Protein AF-A0A3L7T026-F1 (afdb_monomer_lite)

pLDDT: mean 86.62, std 12.52, range [36.41, 98.06]

Radius of gyration: 19.61 Å; chains: 1; bounding box: 42×52×41 Å

Foldseek 3Di:
DFAADDDDDADDNQLPLAAADPPDDDQKDWDWDDDPQKIWTKIWGRDDPPDHIDIWGQAIDGALPPWQQGDDTNNPPRKGKYFHPVFPFADDPVDRPRNVVTPTGIDIDDQCVNVVHDNQDWFKDKDKDFDADRNSWTAQRIVVHFDPPDGTQTTSHHCNVTPDHRIDIDTDDDQQVLVSPRFLDDVSVVLLVVCAFAFCVVVNDRSQVRVPPRGRYPVSVVRSVVRHD

Structure (mmCIF, N/CA/C/O backbone):
data_AF-A0A3L7T026-F1
#
_entry.id   AF-A0A3L7T026-F1
#
loop_
_atom_site.group_PDB
_atom_site.id
_atom_site.type_symbol
_atom_site.label_atom_id
_atom_site.label_alt_id
_atom_site.label_comp_id
_atom_site.label_asym_id
_atom_site.label_entity_id
_atom_site.label_seq_id
_atom_site.pdbx_PDB_ins_code
_atom_site.Cartn_x
_atom_site.Cartn_y
_atom_site.Cartn_z
_atom_site.occupancy
_atom_site.B_iso_or_equiv
_atom_site.auth_seq_id
_atom_site.auth_comp_id
_atom_site.auth_asym_id
_atom_site.auth_atom_id
_atom_site.pdbx_PDB_model_num
ATOM 1 N N . MET A 1 1 ? -18.503 6.759 -2.689 1.00 43.81 1 MET A N 1
ATOM 2 C CA . MET A 1 1 ? -18.440 8.189 -2.356 1.00 43.81 1 MET A CA 1
ATOM 3 C C . MET A 1 1 ? -17.821 8.305 -0.979 1.00 43.81 1 MET A C 1
ATOM 5 O O . MET A 1 1 ? -18.353 7.717 -0.042 1.00 43.81 1 MET A O 1
ATOM 9 N N . THR A 1 2 ? -16.663 8.945 -0.896 1.00 45.88 2 THR A N 1
ATOM 10 C CA . THR A 1 2 ? -15.989 9.296 0.363 1.00 45.88 2 THR A CA 1
ATOM 11 C C . THR A 1 2 ? -16.793 10.375 1.102 1.00 45.88 2 THR A C 1
ATOM 13 O O . THR A 1 2 ? -17.544 11.118 0.474 1.00 45.88 2 THR A O 1
ATOM 16 N N . ALA A 1 3 ? -16.710 10.416 2.435 1.00 44.56 3 ALA A N 1
ATOM 17 C CA . ALA A 1 3 ? -17.423 11.392 3.263 1.00 44.56 3 ALA A CA 1
ATOM 18 C C . ALA A 1 3 ? -16.517 12.581 3.643 1.00 44.56 3 ALA A C 1
ATOM 20 O O . ALA A 1 3 ? -15.334 12.397 3.925 1.00 44.56 3 ALA A O 1
ATOM 21 N N . HIS A 1 4 ? -17.095 13.785 3.703 1.00 45.75 4 HIS A N 1
ATOM 22 C CA . HIS A 1 4 ? -16.420 15.051 4.015 1.00 45.75 4 HIS A CA 1
ATOM 23 C C . HIS A 1 4 ? -15.743 15.067 5.405 1.00 45.75 4 HIS A C 1
ATOM 25 O O . HIS A 1 4 ? -16.365 14.730 6.416 1.00 45.75 4 HIS A O 1
ATOM 31 N N . LEU A 1 5 ? -14.498 15.556 5.476 1.00 48.50 5 LEU A N 1
ATOM 32 C CA . LEU A 1 5 ? -13.763 15.839 6.718 1.00 48.50 5 LEU A CA 1
ATOM 33 C C . LEU A 1 5 ? -13.614 17.353 6.949 1.00 48.50 5 LEU A C 1
ATOM 35 O O . LEU A 1 5 ? -13.260 18.073 6.015 1.00 48.50 5 LEU A O 1
ATOM 39 N N . PRO A 1 6 ? -13.775 17.863 8.186 1.00 40.94 6 PRO A N 1
ATOM 40 C CA . PRO A 1 6 ? -13.348 19.222 8.510 1.00 40.94 6 PRO A CA 1
ATOM 41 C C . PRO A 1 6 ? -11.824 19.355 8.340 1.00 40.94 6 PRO A C 1
ATOM 43 O O . PRO A 1 6 ? -11.069 18.512 8.822 1.00 40.94 6 PRO A O 1
ATOM 46 N N . SER A 1 7 ? -11.365 20.401 7.643 1.00 36.41 7 SER A N 1
ATOM 47 C CA . SER A 1 7 ? -9.962 20.562 7.225 1.00 36.41 7 SER A CA 1
ATOM 48 C C . SER A 1 7 ? -9.053 21.204 8.289 1.00 36.41 7 SER A C 1
ATOM 50 O O . SER A 1 7 ? -9.235 22.373 8.626 1.00 36.41 7 SER A O 1
ATOM 52 N N . PRO A 1 8 ? -7.982 20.518 8.720 1.00 38.66 8 PRO A N 1
ATOM 53 C CA . PRO A 1 8 ? -6.673 21.115 8.988 1.00 38.66 8 PRO A CA 1
ATOM 54 C C . PRO A 1 8 ? -5.699 20.749 7.839 1.00 38.66 8 PRO A C 1
ATOM 56 O O . PRO A 1 8 ? -6.018 19.862 7.047 1.00 38.66 8 PRO A O 1
ATOM 59 N N . PRO A 1 9 ? -4.563 21.450 7.663 1.00 42.53 9 PRO A N 1
ATOM 60 C CA . PRO A 1 9 ? -4.045 21.803 6.340 1.00 42.53 9 PRO A CA 1
ATOM 61 C C . PRO A 1 9 ? -3.766 20.617 5.402 1.00 42.53 9 PRO A C 1
ATOM 63 O O . PRO A 1 9 ? -3.045 19.693 5.764 1.00 42.53 9 PRO A O 1
ATOM 66 N N . GLY A 1 10 ? -4.296 20.762 4.176 1.00 48.31 10 GLY A N 1
ATOM 67 C CA . GLY A 1 10 ? -3.762 20.273 2.898 1.00 48.31 10 GLY A CA 1
ATOM 68 C C . GLY A 1 10 ? -3.837 18.773 2.626 1.00 48.31 10 GLY A C 1
ATOM 69 O O . GLY A 1 10 ? -2.840 18.085 2.819 1.00 48.31 10 GLY A O 1
ATOM 70 N N . GLY A 1 11 ? -4.975 18.296 2.108 1.00 46.59 11 GLY A N 1
ATOM 71 C CA . GLY A 1 11 ? -5.037 16.989 1.449 1.00 46.59 11 GLY A CA 1
ATOM 72 C C . GLY A 1 11 ? -6.426 16.376 1.363 1.00 46.59 11 GLY A C 1
ATOM 73 O O . GLY A 1 11 ? -7.085 16.427 0.342 1.00 46.59 11 GLY A O 1
ATOM 74 N N . ILE A 1 12 ? -6.937 15.842 2.469 1.00 55.34 12 ILE A N 1
ATOM 75 C CA . ILE A 1 12 ? -8.029 14.852 2.411 1.00 55.34 12 ILE A CA 1
ATOM 76 C C . ILE A 1 12 ? -9.390 15.409 1.938 1.00 55.34 12 ILE A C 1
ATOM 78 O O . ILE A 1 12 ? -10.199 14.658 1.398 1.00 55.34 12 ILE A O 1
ATOM 82 N N . ALA A 1 13 ? -9.647 16.717 2.071 1.00 55.84 13 ALA A N 1
ATOM 83 C CA . ALA A 1 13 ? -10.866 17.346 1.537 1.00 55.84 13 ALA A CA 1
ATOM 84 C C . ALA A 1 13 ? -10.988 17.228 0.004 1.00 55.84 13 ALA A C 1
ATOM 86 O O . ALA A 1 13 ? -12.070 17.393 -0.547 1.00 55.84 13 ALA A O 1
ATOM 87 N N . LEU A 1 14 ? -9.881 16.942 -0.678 1.00 58.47 14 LEU A N 1
ATOM 88 C CA . LEU A 1 14 ? -9.790 16.898 -2.131 1.00 58.47 14 LEU A CA 1
ATOM 89 C C . LEU A 1 14 ? -10.160 15.524 -2.721 1.00 58.47 14 LEU A C 1
ATOM 91 O O . LEU A 1 14 ? -10.443 15.427 -3.913 1.00 58.47 14 LEU A O 1
ATOM 95 N N . LEU A 1 15 ? -10.253 14.483 -1.883 1.00 64.06 15 LEU A N 1
ATOM 96 C CA . LEU 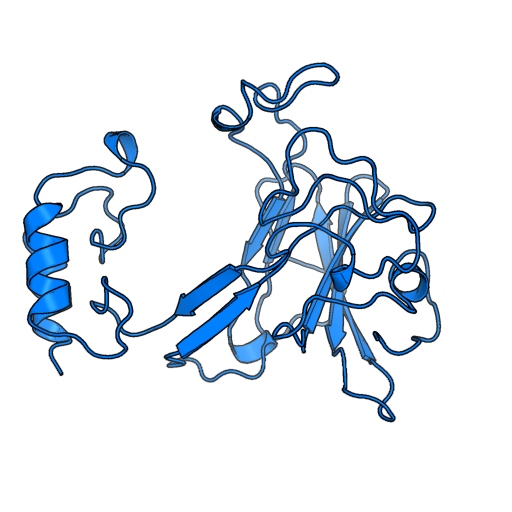A 1 15 ? -10.788 13.173 -2.270 1.00 64.06 15 LEU A CA 1
ATOM 97 C C . LEU A 1 15 ? -12.314 13.095 -2.159 1.00 64.06 15 LEU A C 1
ATOM 99 O O . LEU A 1 15 ? -12.885 12.063 -2.524 1.00 64.06 15 LEU A O 1
ATOM 103 N N . ASP A 1 16 ? -12.975 14.133 -1.642 1.00 71.44 16 ASP A N 1
ATOM 104 C CA . ASP A 1 16 ? -14.430 14.178 -1.494 1.00 71.44 16 ASP A CA 1
ATOM 105 C C . ASP A 1 16 ? -15.127 13.980 -2.850 1.00 71.44 16 ASP A C 1
ATOM 107 O O . ASP A 1 16 ? -14.672 14.455 -3.890 1.00 71.44 16 ASP A O 1
ATOM 111 N N . GLY A 1 17 ? -16.211 13.208 -2.861 1.00 75.50 17 GLY A N 1
ATOM 112 C CA . GLY A 1 17 ? -16.922 12.849 -4.091 1.00 75.50 17 GLY A CA 1
ATOM 113 C C . GLY A 1 17 ? -16.262 11.762 -4.952 1.00 75.50 17 GLY A C 1
ATOM 114 O O . GLY A 1 17 ? -16.920 11.252 -5.862 1.00 75.50 17 GLY A O 1
ATOM 115 N N . THR A 1 18 ? -15.034 11.323 -4.644 1.00 83.62 18 THR A N 1
ATOM 116 C CA . THR A 1 18 ? -14.400 10.207 -5.365 1.00 83.62 18 THR A CA 1
ATOM 117 C C . THR A 1 18 ? -15.243 8.939 -5.227 1.00 83.62 18 THR A C 1
ATOM 119 O O . THR A 1 18 ? -15.710 8.557 -4.142 1.00 83.62 18 THR A O 1
ATOM 122 N N . THR A 1 19 ? -15.469 8.278 -6.358 1.00 87.56 19 THR A N 1
ATOM 123 C CA . THR A 1 19 ? -16.197 7.014 -6.433 1.00 87.56 19 THR A CA 1
ATOM 124 C C . THR A 1 19 ? -15.237 5.924 -6.872 1.00 87.56 19 THR A C 1
ATOM 126 O O . THR A 1 19 ? -14.800 5.916 -8.015 1.00 87.56 19 THR A O 1
ATOM 129 N N . PHE A 1 20 ? -14.917 5.019 -5.950 1.00 88.50 20 PHE A N 1
ATOM 130 C CA . PHE A 1 20 ? -14.113 3.835 -6.228 1.00 88.50 20 PHE A CA 1
ATOM 131 C C . PHE A 1 20 ? -14.890 2.786 -7.031 1.00 88.50 20 PHE A C 1
ATOM 133 O O . PHE A 1 20 ? -16.124 2.843 -7.117 1.00 88.50 20 PHE A O 1
ATOM 140 N N . ASP A 1 21 ? -14.151 1.832 -7.593 1.00 89.31 21 ASP A N 1
ATOM 141 C CA . ASP A 1 21 ? -14.708 0.695 -8.320 1.00 89.31 21 ASP A CA 1
ATOM 142 C C . ASP A 1 21 ? -15.724 -0.084 -7.492 1.00 89.31 21 ASP A C 1
ATOM 144 O O . ASP A 1 21 ? -15.615 -0.225 -6.267 1.00 89.31 21 ASP A O 1
ATOM 148 N N . ALA A 1 22 ? -16.697 -0.672 -8.186 1.00 84.88 22 ALA A N 1
ATOM 149 C CA . ALA A 1 22 ? -17.557 -1.679 -7.592 1.00 84.88 22 ALA A CA 1
ATOM 150 C C . ALA A 1 22 ? -16.716 -2.801 -6.950 1.00 84.88 22 ALA A C 1
ATOM 152 O O . ALA A 1 22 ? -15.817 -3.364 -7.569 1.00 84.88 22 ALA A O 1
ATOM 153 N N . GLY A 1 23 ? -17.026 -3.131 -5.694 1.00 83.00 23 GLY A N 1
ATOM 154 C CA . GLY A 1 23 ? -16.287 -4.132 -4.917 1.00 83.00 23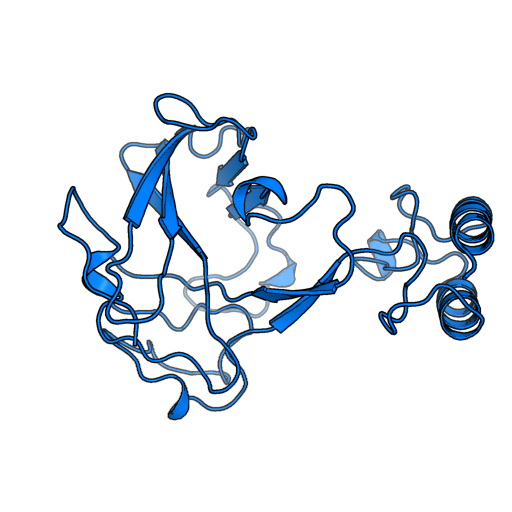 GLY A CA 1
ATOM 155 C C . GLY A 1 23 ? -15.162 -3.562 -4.050 1.00 83.00 23 GLY A C 1
ATOM 156 O O . GLY A 1 23 ? -14.764 -4.236 -3.107 1.00 83.00 23 GLY A O 1
ATOM 157 N N . PHE A 1 24 ? -14.728 -2.314 -4.268 1.00 88.69 24 PHE A N 1
ATOM 158 C CA . PHE A 1 24 ? -13.771 -1.647 -3.384 1.00 88.69 24 PHE A CA 1
ATOM 159 C C . PHE A 1 24 ? -14.460 -0.647 -2.460 1.00 88.69 24 PHE A C 1
ATOM 161 O O . PHE A 1 24 ? -15.022 0.366 -2.881 1.00 88.69 24 PHE A O 1
ATOM 168 N N . ARG A 1 25 ? -14.424 -0.952 -1.164 1.00 83.81 25 ARG A N 1
ATOM 169 C CA . ARG A 1 25 ? -14.970 -0.116 -0.093 1.00 83.81 25 ARG A CA 1
ATOM 170 C C . ARG A 1 25 ? -13.856 0.116 0.923 1.00 83.81 25 ARG A C 1
ATOM 172 O O . ARG A 1 25 ? -13.739 -0.678 1.846 1.00 83.81 25 ARG A O 1
ATOM 179 N N . PRO A 1 26 ? -12.990 1.121 0.717 1.00 86.31 26 PRO A N 1
ATOM 180 C CA . PRO A 1 26 ? -11.878 1.343 1.628 1.00 86.31 26 PRO A CA 1
ATOM 181 C C . PRO A 1 26 ? -12.395 1.796 2.995 1.00 86.31 26 PRO A C 1
ATOM 183 O O . PRO A 1 26 ? -13.143 2.769 3.074 1.00 86.31 26 PRO A O 1
ATOM 186 N N . ASP A 1 27 ? -11.956 1.116 4.053 1.00 85.88 27 ASP A N 1
ATOM 187 C CA . ASP A 1 27 ? -12.253 1.473 5.448 1.00 85.88 27 ASP A CA 1
ATOM 188 C C . ASP A 1 27 ? -11.214 2.440 6.037 1.00 85.88 27 ASP A C 1
ATOM 190 O O . ASP A 1 27 ? -11.491 3.191 6.977 1.00 85.88 27 ASP A O 1
ATOM 194 N N . ALA A 1 28 ? -10.007 2.446 5.467 1.00 88.94 28 ALA A N 1
ATOM 195 C CA . ALA A 1 28 ? -8.884 3.259 5.909 1.00 88.94 28 ALA A CA 1
ATOM 196 C C . ALA A 1 28 ? -8.165 3.919 4.725 1.00 88.94 28 ALA A C 1
ATOM 198 O O . ALA A 1 28 ? -8.035 3.337 3.648 1.00 88.94 28 ALA A O 1
ATOM 199 N N . LEU A 1 29 ? -7.660 5.130 4.950 1.00 90.56 29 LEU A N 1
ATOM 200 C CA . LEU A 1 29 ? -6.754 5.845 4.055 1.00 90.56 29 LEU A CA 1
ATOM 201 C C . LEU A 1 29 ? -5.542 6.328 4.853 1.00 90.56 29 LEU A C 1
ATOM 203 O O . LEU A 1 29 ? -5.683 7.039 5.846 1.00 90.56 29 LEU A O 1
ATOM 207 N N . TYR A 1 30 ? -4.349 5.996 4.371 1.00 92.88 30 TYR A N 1
ATOM 208 C CA . TYR A 1 30 ? -3.098 6.565 4.861 1.00 92.88 30 TYR A CA 1
ATOM 209 C C . TYR A 1 30 ? -2.697 7.708 3.935 1.00 92.88 30 TYR A C 1
ATOM 211 O O . TYR A 1 30 ? -2.257 7.485 2.809 1.00 92.88 30 TYR A O 1
ATOM 219 N N . TYR A 1 31 ? -2.898 8.939 4.399 1.00 91.56 31 TYR A N 1
ATOM 220 C CA . TYR A 1 31 ? -2.554 10.139 3.654 1.00 91.56 31 TYR A CA 1
ATOM 221 C C . TYR A 1 31 ? -1.128 10.564 3.992 1.00 91.56 31 TYR A C 1
ATOM 223 O O . TYR A 1 31 ? -0.819 10.869 5.147 1.00 91.56 31 TYR A O 1
ATOM 231 N N . ILE A 1 32 ? -0.263 10.558 2.980 1.00 93.19 32 ILE A N 1
ATOM 232 C CA . ILE A 1 32 ? 1.169 10.809 3.126 1.00 93.19 32 ILE A CA 1
ATOM 233 C C . ILE A 1 32 ? 1.542 12.001 2.258 1.00 93.19 32 ILE A C 1
ATOM 235 O O . ILE A 1 32 ? 1.301 11.994 1.053 1.00 93.19 32 ILE A O 1
ATOM 239 N N . ASN A 1 33 ? 2.158 13.016 2.857 1.00 91.06 33 ASN A N 1
ATOM 240 C CA . ASN A 1 33 ? 2.671 14.163 2.118 1.00 91.06 33 ASN A CA 1
ATOM 241 C C . ASN A 1 33 ? 4.074 14.557 2.588 1.00 91.06 33 ASN A C 1
ATOM 243 O O . ASN A 1 33 ? 4.552 14.136 3.644 1.00 91.06 33 ASN A O 1
ATOM 247 N N . THR A 1 34 ? 4.750 15.370 1.778 1.00 90.56 34 THR A N 1
ATOM 248 C CA . THR A 1 34 ? 6.085 15.877 2.096 1.00 90.56 34 THR A CA 1
ATOM 249 C C . THR A 1 34 ? 6.103 17.389 2.163 1.00 90.56 34 THR A C 1
ATOM 251 O O . THR A 1 34 ? 5.755 18.056 1.189 1.00 90.56 34 THR A O 1
ATOM 254 N N . VAL A 1 35 ? 6.574 17.938 3.279 1.00 87.56 35 VAL A N 1
ATOM 255 C CA . VAL A 1 35 ? 6.749 19.385 3.465 1.00 87.56 35 VAL A CA 1
ATOM 256 C C . VAL A 1 35 ? 8.018 19.623 4.277 1.00 87.56 35 VAL A C 1
ATOM 258 O O . VAL A 1 35 ? 8.277 18.910 5.243 1.00 87.56 35 VAL A O 1
ATOM 261 N N . ASN A 1 36 ? 8.824 20.622 3.903 1.00 89.81 36 ASN A N 1
ATOM 262 C CA . ASN A 1 36 ? 10.027 21.028 4.649 1.00 89.81 36 ASN A CA 1
ATOM 263 C C . ASN A 1 36 ? 10.954 19.850 5.027 1.00 89.81 36 ASN A C 1
ATOM 265 O O . ASN A 1 36 ? 11.376 19.725 6.176 1.00 89.81 36 ASN A O 1
ATOM 269 N N . SER A 1 37 ? 11.242 18.967 4.062 1.00 92.38 37 SER A N 1
ATOM 270 C CA . SER A 1 37 ? 12.097 17.775 4.234 1.00 92.38 37 SER A CA 1
ATOM 271 C C . SER A 1 37 ? 11.601 16.756 5.269 1.00 92.38 37 SER A C 1
ATOM 273 O O . SER A 1 37 ? 12.385 15.983 5.823 1.00 92.38 37 SER A O 1
ATOM 275 N N . ARG A 1 38 ? 10.294 16.726 5.530 1.00 93.00 38 ARG A N 1
ATOM 276 C CA . ARG A 1 38 ? 9.640 15.709 6.356 1.00 93.00 38 ARG A CA 1
ATOM 277 C C . ARG A 1 38 ? 8.548 15.007 5.573 1.00 93.00 38 ARG A C 1
ATOM 279 O O . ARG A 1 38 ? 7.947 15.608 4.687 1.00 93.00 38 ARG A O 1
ATOM 286 N N . VAL A 1 39 ? 8.292 13.765 5.953 1.00 95.94 39 VAL A N 1
ATOM 287 C CA . VAL A 1 39 ? 7.145 12.967 5.522 1.00 95.94 39 VAL A CA 1
ATOM 288 C C . VAL A 1 39 ? 6.127 13.017 6.653 1.00 95.94 39 VAL A C 1
ATOM 290 O O . VAL A 1 39 ? 6.470 12.661 7.780 1.00 95.94 39 VAL A O 1
ATOM 293 N N . PHE A 1 40 ? 4.910 13.483 6.395 1.00 94.50 40 PHE A N 1
ATOM 294 C CA . PHE A 1 40 ? 3.825 13.489 7.378 1.00 94.50 40 PHE A CA 1
ATOM 295 C C . PHE A 1 40 ? 2.796 12.433 7.018 1.00 94.50 40 PHE A C 1
ATOM 297 O O . PHE A 1 40 ? 2.536 12.188 5.842 1.00 94.50 40 PHE A O 1
ATOM 304 N N . VAL A 1 41 ? 2.216 11.830 8.052 1.00 95.56 41 VAL A N 1
ATOM 305 C CA . VAL A 1 41 ? 1.277 10.725 7.915 1.00 95.56 41 VAL A CA 1
ATOM 306 C C . VAL A 1 41 ? 0.030 11.015 8.729 1.00 95.56 41 VAL A C 1
ATOM 308 O O . VAL A 1 41 ? 0.075 11.140 9.956 1.00 95.56 41 VAL A O 1
ATOM 311 N N . ASP A 1 42 ? -1.096 11.063 8.037 1.00 92.56 42 ASP A N 1
ATOM 312 C CA . ASP A 1 42 ? -2.426 11.022 8.621 1.00 92.56 42 ASP A CA 1
ATOM 313 C C . ASP A 1 42 ? -3.063 9.659 8.318 1.00 92.56 42 ASP A C 1
ATOM 315 O O . ASP A 1 42 ? -2.967 9.149 7.205 1.00 92.56 42 ASP A O 1
ATOM 319 N N . CYS A 1 43 ? -3.739 9.073 9.302 1.00 91.38 43 CYS A N 1
ATOM 320 C CA . CYS A 1 43 ? -4.639 7.944 9.087 1.00 91.38 43 CYS A CA 1
ATOM 321 C C . CYS A 1 43 ? -6.075 8.458 9.124 1.00 91.38 43 CYS A C 1
ATOM 323 O O . CYS A 1 43 ? -6.447 9.214 10.026 1.00 91.38 43 CYS A O 1
ATOM 325 N N . VAL A 1 44 ? -6.870 8.058 8.143 1.00 86.75 44 VAL A N 1
ATOM 326 C CA . VAL A 1 44 ? -8.267 8.437 7.999 1.00 86.75 44 VAL A CA 1
ATOM 327 C C . VAL A 1 44 ? -9.118 7.184 8.042 1.00 86.75 44 VAL A C 1
ATOM 329 O O . VAL A 1 44 ? -8.952 6.300 7.208 1.00 86.75 44 VAL A O 1
ATOM 332 N N . THR A 1 45 ? -10.067 7.130 8.969 1.00 85.81 45 THR A N 1
ATOM 333 C CA . THR A 1 45 ? -11.129 6.126 8.938 1.00 85.81 45 THR A CA 1
ATOM 334 C C . THR A 1 45 ? -12.213 6.609 7.984 1.00 85.81 45 THR A C 1
ATOM 336 O O . THR A 1 45 ? -12.854 7.635 8.230 1.00 85.81 45 THR A O 1
ATOM 339 N N . LEU A 1 46 ? -12.410 5.882 6.889 1.00 79.31 46 LEU A N 1
ATOM 340 C CA . LEU A 1 46 ? -13.404 6.164 5.861 1.00 79.31 46 LEU A CA 1
ATOM 341 C C . LEU A 1 46 ? -14.699 5.430 6.211 1.00 79.31 46 LEU A C 1
ATOM 343 O O . LEU A 1 46 ? -14.983 4.338 5.732 1.00 79.31 46 LEU A O 1
ATOM 347 N N . ALA A 1 47 ? -15.488 6.027 7.100 1.00 68.12 47 ALA A N 1
ATOM 348 C CA . ALA A 1 47 ? -16.758 5.438 7.494 1.00 68.12 47 ALA A CA 1
ATOM 349 C C . ALA A 1 47 ? -17.769 5.442 6.332 1.00 68.12 47 ALA A C 1
ATOM 351 O O . ALA A 1 47 ? -17.778 6.335 5.480 1.00 68.12 47 ALA A O 1
ATOM 352 N N . THR A 1 48 ? -18.669 4.455 6.317 1.00 63.59 48 THR A N 1
ATOM 353 C CA . THR A 1 48 ? -19.805 4.471 5.389 1.00 63.59 48 THR A CA 1
ATOM 354 C C . THR A 1 48 ? -20.779 5.578 5.801 1.00 63.59 48 THR A C 1
ATOM 356 O O . THR A 1 48 ? -21.147 5.688 6.974 1.00 63.59 48 THR A O 1
ATOM 359 N N . ALA A 1 49 ? -21.223 6.386 4.834 1.00 55.34 49 ALA A N 1
ATOM 360 C CA . ALA A 1 49 ? -22.244 7.407 5.060 1.00 55.34 49 ALA A CA 1
ATOM 361 C C . ALA A 1 49 ? -23.489 6.800 5.754 1.00 55.34 49 ALA A C 1
ATOM 363 O O . ALA A 1 49 ? -23.903 5.695 5.396 1.00 55.34 49 ALA A O 1
ATOM 364 N N . PRO A 1 50 ? -24.109 7.493 6.729 1.00 63.09 50 PRO A N 1
ATOM 365 C CA . PRO A 1 50 ? -23.961 8.918 7.047 1.00 63.09 50 PRO A CA 1
ATOM 366 C C . PRO A 1 50 ? -22.848 9.250 8.054 1.00 63.09 50 PRO A C 1
ATOM 368 O O . PRO A 1 50 ? -22.689 10.418 8.408 1.00 63.09 50 PRO A O 1
ATOM 371 N N . THR A 1 51 ? -22.098 8.260 8.541 1.00 70.25 51 THR A N 1
ATOM 372 C CA . THR A 1 51 ? -21.002 8.500 9.484 1.00 70.25 51 THR A CA 1
ATOM 373 C C . THR A 1 51 ? -19.900 9.291 8.787 1.00 70.25 51 THR A C 1
ATOM 375 O O . THR A 1 51 ? -19.439 8.912 7.712 1.00 70.25 51 THR A O 1
ATOM 378 N N . LEU A 1 52 ? -19.492 10.410 9.388 1.00 71.69 52 LEU A N 1
ATOM 379 C CA . LEU A 1 52 ? -18.381 11.201 8.869 1.00 71.69 52 LEU A CA 1
ATOM 380 C C . LEU A 1 52 ? -17.074 10.438 9.065 1.00 71.69 52 LEU A C 1
ATOM 382 O O . LEU A 1 52 ? -16.892 9.744 10.068 1.00 71.69 52 LEU A O 1
ATOM 386 N N . ALA A 1 53 ? -16.155 10.602 8.118 1.00 77.94 53 ALA A N 1
ATOM 387 C CA . ALA A 1 53 ? -14.801 10.114 8.291 1.00 77.94 53 ALA A CA 1
ATOM 388 C C . ALA A 1 53 ? -14.150 10.763 9.534 1.00 77.94 53 ALA A C 1
ATOM 390 O O . ALA A 1 53 ? -14.575 11.820 10.014 1.00 77.94 53 ALA A O 1
ATOM 391 N N . SER A 1 54 ? -13.091 10.149 10.052 1.00 81.75 54 SER A N 1
ATOM 392 C CA . SER A 1 54 ? -12.282 10.717 11.136 1.00 81.75 54 SER A CA 1
ATOM 393 C C . SER A 1 54 ? -10.801 10.648 10.782 1.00 81.75 54 SER A C 1
ATOM 395 O O . SER A 1 54 ? -10.386 9.771 10.031 1.00 81.75 54 SER A O 1
ATOM 397 N N . LYS A 1 55 ? -10.001 11.594 11.286 1.00 86.25 55 LYS A N 1
ATOM 398 C CA . LYS A 1 55 ? -8.561 11.683 11.009 1.00 86.25 55 LYS A CA 1
ATOM 399 C C . LYS A 1 55 ? -7.752 11.635 12.296 1.00 86.25 55 LYS A C 1
ATOM 401 O O . LYS A 1 55 ? -8.068 12.344 13.251 1.00 86.25 55 LYS A O 1
ATOM 406 N N . VAL A 1 56 ? -6.659 10.881 12.275 1.00 90.94 56 VAL A N 1
ATOM 407 C CA . VAL A 1 56 ? -5.634 10.853 13.319 1.00 90.94 56 VAL A CA 1
ATOM 408 C C . VAL A 1 56 ? -4.279 11.150 12.690 1.00 90.94 56 VAL A C 1
ATOM 410 O O . VAL A 1 56 ? -3.814 10.407 11.827 1.00 90.94 56 VAL A O 1
ATOM 413 N N . TYR A 1 57 ? -3.614 12.205 13.159 1.00 93.44 57 TYR A N 1
ATOM 414 C CA . TYR A 1 57 ? -2.226 12.464 12.791 1.00 93.44 57 TYR A CA 1
ATOM 415 C C . TYR A 1 57 ? -1.321 11.422 13.451 1.00 93.44 57 TYR A C 1
ATOM 417 O O . TYR A 1 57 ? -1.186 11.387 14.678 1.00 93.44 57 TYR A O 1
ATOM 425 N N . ARG A 1 58 ? -0.715 10.554 12.635 1.00 96.44 58 ARG A N 1
ATOM 426 C CA . ARG A 1 58 ? 0.138 9.452 13.103 1.00 96.44 58 ARG A CA 1
ATOM 427 C C . ARG A 1 58 ? 1.545 9.936 13.422 1.00 96.44 58 ARG A C 1
ATOM 429 O O . ARG A 1 58 ? 2.184 9.407 14.324 1.00 96.44 58 ARG A O 1
ATOM 436 N N . GLY A 1 59 ? 2.006 10.985 12.753 1.00 96.62 59 GLY A N 1
ATOM 437 C CA . GLY A 1 59 ? 3.293 11.610 13.027 1.00 96.62 59 GLY A CA 1
ATOM 438 C C . GLY A 1 59 ? 4.051 11.939 11.753 1.00 96.62 59 GLY A C 1
ATOM 439 O O . GLY A 1 59 ? 3.492 11.974 10.658 1.00 96.62 59 GLY A O 1
ATOM 440 N N . SER A 1 60 ? 5.347 12.184 11.912 1.00 96.50 60 SER A N 1
ATOM 441 C CA . SER A 1 60 ? 6.248 12.447 10.794 1.00 96.50 60 SER A CA 1
ATOM 442 C C . SER A 1 60 ? 7.626 11.827 10.982 1.00 96.50 60 SER A C 1
ATOM 444 O O . SER A 1 60 ? 8.112 11.698 12.111 1.00 96.50 60 SER A O 1
ATOM 446 N N . SER A 1 61 ? 8.263 11.517 9.859 1.00 96.50 61 SER A N 1
ATOM 447 C CA . SER A 1 61 ? 9.651 11.069 9.739 1.00 96.50 61 SER A CA 1
ATOM 448 C C . SER A 1 61 ? 10.453 12.059 8.882 1.00 96.50 61 SER A C 1
ATOM 450 O O . SER A 1 61 ? 9.904 12.972 8.253 1.00 96.50 61 SER A O 1
ATOM 452 N N . ALA A 1 62 ? 11.780 11.944 8.907 1.00 96.50 62 ALA A N 1
ATOM 453 C CA . ALA A 1 62 ? 12.648 12.751 8.055 1.00 96.50 62 ALA A CA 1
ATOM 454 C C . ALA A 1 62 ? 12.715 12.151 6.640 1.00 96.50 62 ALA A C 1
ATOM 456 O O . ALA A 1 62 ? 12.898 10.942 6.484 1.00 96.50 62 ALA A O 1
ATOM 457 N N . LEU A 1 63 ? 12.602 13.002 5.617 1.00 96.12 63 LEU A N 1
ATOM 458 C CA . LEU A 1 63 ? 12.734 12.603 4.214 1.00 96.12 63 LEU A CA 1
ATOM 459 C C . LEU A 1 63 ? 14.159 12.091 3.936 1.00 96.12 63 LEU A C 1
ATOM 461 O O . LEU A 1 63 ? 15.123 12.684 4.420 1.00 96.12 63 LEU A O 1
ATOM 465 N N . ASN A 1 64 ? 14.295 11.025 3.141 1.00 96.31 64 ASN A N 1
ATOM 466 C CA . ASN A 1 64 ? 15.577 10.411 2.755 1.00 96.31 64 ASN A CA 1
ATOM 467 C C . ASN A 1 64 ? 16.436 9.935 3.942 1.00 96.31 64 ASN A C 1
ATOM 469 O O . ASN A 1 64 ? 17.662 9.907 3.854 1.00 96.31 64 ASN A O 1
ATOM 473 N N . SER A 1 65 ? 15.816 9.601 5.076 1.00 94.81 65 SER A N 1
ATOM 474 C CA . SER A 1 65 ? 16.550 9.240 6.297 1.00 94.81 65 SER A CA 1
ATOM 475 C C . SER A 1 65 ? 16.886 7.754 6.420 1.00 94.81 65 SER A C 1
ATOM 477 O O . SER A 1 65 ? 17.680 7.388 7.283 1.00 94.81 65 SER A O 1
ATOM 479 N N . GLY A 1 66 ? 16.269 6.898 5.599 1.00 92.31 66 GLY A N 1
ATOM 480 C CA . GLY A 1 66 ? 16.332 5.443 5.765 1.00 92.31 66 GLY A CA 1
ATOM 481 C C . GLY A 1 66 ? 15.560 4.925 6.986 1.00 92.31 66 GLY A C 1
ATOM 482 O O . GLY A 1 66 ? 15.760 3.784 7.385 1.00 92.31 66 GLY A O 1
ATOM 483 N N . SER A 1 67 ? 14.702 5.747 7.604 1.00 93.50 67 SER A N 1
ATOM 484 C CA . SER A 1 67 ? 13.865 5.350 8.739 1.00 93.50 67 SER A CA 1
ATOM 485 C C . SER A 1 67 ? 12.403 5.723 8.512 1.00 93.50 67 SER A C 1
ATOM 487 O O . SER A 1 67 ? 12.094 6.853 8.128 1.00 93.50 67 SER A O 1
ATOM 489 N N . GLY A 1 68 ? 11.502 4.782 8.803 1.00 95.88 68 GLY A N 1
ATOM 490 C CA . GLY A 1 68 ? 10.058 5.003 8.782 1.00 95.88 68 GLY A CA 1
ATOM 491 C C . GLY A 1 68 ? 9.460 5.411 10.131 1.00 95.88 68 GLY A C 1
ATOM 492 O O . GLY A 1 68 ? 8.251 5.629 10.219 1.00 95.88 68 GLY A O 1
ATOM 493 N N . VAL A 1 69 ? 10.274 5.531 11.186 1.00 97.19 69 VAL A N 1
ATOM 494 C CA . VAL A 1 69 ? 9.792 5.779 12.552 1.00 97.19 69 VAL A CA 1
ATOM 495 C C . VAL A 1 69 ? 9.146 7.160 12.659 1.00 97.19 69 VAL A C 1
ATOM 497 O O . VAL A 1 69 ? 9.788 8.198 12.473 1.00 97.19 69 VAL A O 1
ATOM 500 N N . LEU A 1 70 ? 7.855 7.172 12.996 1.00 97.12 70 LEU A N 1
ATOM 501 C CA . LEU A 1 70 ? 7.063 8.393 13.109 1.00 97.12 70 LEU A CA 1
ATOM 502 C C . LEU A 1 70 ? 7.167 9.021 14.502 1.00 97.12 70 LEU A C 1
ATOM 504 O O . LEU A 1 70 ? 7.125 8.341 15.525 1.00 97.12 70 LEU A O 1
ATOM 508 N N . THR A 1 71 ? 7.226 10.353 14.534 1.00 96.62 71 THR A N 1
ATOM 509 C CA . THR A 1 71 ? 7.279 11.161 15.763 1.00 96.62 71 THR A CA 1
ATOM 510 C C . THR A 1 71 ? 6.268 12.309 15.736 1.00 96.62 71 THR A C 1
ATOM 512 O O . THR A 1 71 ? 5.849 12.767 14.671 1.00 96.62 71 THR A O 1
ATOM 515 N N . GLY A 1 72 ? 5.872 12.797 16.916 1.00 94.56 72 GLY A N 1
ATOM 516 C CA . GLY A 1 72 ? 5.036 13.997 17.060 1.00 94.56 72 GLY A CA 1
ATOM 517 C C . GLY A 1 72 ? 3.531 13.806 16.827 1.00 94.56 72 GLY A C 1
ATOM 518 O O . GLY A 1 72 ? 2.805 14.794 16.866 1.00 94.56 72 GLY A O 1
ATOM 519 N N . GLY A 1 73 ? 3.062 12.576 16.597 1.00 95.00 73 GLY A N 1
ATOM 520 C CA . GLY A 1 73 ? 1.642 12.231 16.458 1.00 95.00 73 GLY A CA 1
ATOM 521 C C . GLY A 1 73 ? 1.220 11.077 17.373 1.00 95.00 73 GLY A C 1
ATOM 522 O O . GLY A 1 73 ? 1.979 10.646 18.244 1.00 95.00 73 GLY A O 1
ATOM 523 N N . THR A 1 74 ? 0.003 10.570 17.178 1.00 96.94 74 THR A N 1
ATOM 524 C CA . THR A 1 74 ? -0.534 9.410 17.904 1.00 96.94 74 THR A CA 1
ATOM 525 C C . THR A 1 74 ? -0.266 8.137 17.107 1.00 96.94 74 THR A C 1
ATOM 527 O O . THR A 1 74 ? -0.939 7.870 16.114 1.00 96.94 74 THR A O 1
ATOM 530 N N . ASN A 1 75 ? 0.711 7.338 17.547 1.00 96.75 75 ASN A N 1
ATOM 531 C CA . ASN A 1 75 ? 1.137 6.124 16.844 1.00 96.75 75 ASN A CA 1
ATOM 532 C C . ASN A 1 75 ? 1.291 4.902 17.773 1.00 96.75 75 ASN A C 1
ATOM 534 O O . ASN A 1 75 ? 2.408 4.427 17.983 1.00 96.75 75 ASN A O 1
ATOM 538 N N . PRO A 1 76 ? 0.195 4.393 18.362 1.00 96.44 76 PRO A N 1
ATOM 539 C CA . PRO A 1 76 ? 0.259 3.360 19.402 1.00 96.44 76 PRO A CA 1
ATOM 540 C C . PRO A 1 76 ? 0.806 2.020 18.899 1.00 96.44 76 PRO A C 1
ATOM 542 O O . PRO A 1 76 ? 1.453 1.302 19.654 1.00 96.44 76 PRO A O 1
ATOM 545 N N . ASN A 1 77 ? 0.585 1.707 17.621 1.00 95.50 77 ASN A N 1
ATOM 546 C CA . ASN A 1 77 ? 0.943 0.418 17.030 1.00 95.50 77 ASN A CA 1
ATOM 547 C C . ASN A 1 77 ? 2.267 0.461 16.254 1.00 95.50 77 ASN A C 1
ATOM 549 O O . ASN A 1 77 ? 2.617 -0.503 15.579 1.00 95.50 77 ASN A O 1
ATOM 553 N N . GLN A 1 78 ? 3.013 1.567 16.358 1.00 95.00 78 GLN A N 1
ATOM 554 C CA . GLN A 1 78 ? 4.281 1.761 15.655 1.00 95.00 78 GLN A CA 1
ATOM 555 C C . GLN A 1 78 ? 4.121 1.635 14.128 1.00 95.00 78 GLN A C 1
ATOM 557 O O . GLN A 1 78 ? 4.905 0.946 13.494 1.00 95.00 78 GLN A O 1
ATOM 562 N N . LEU A 1 79 ? 3.117 2.278 13.521 1.00 97.06 79 LEU A N 1
ATOM 563 C CA . LEU A 1 79 ? 3.076 2.483 12.064 1.00 97.06 79 LEU A CA 1
ATOM 564 C C . LEU A 1 79 ? 4.388 3.125 11.608 1.00 97.06 79 LEU A C 1
ATOM 566 O O . LEU A 1 79 ? 4.838 4.091 12.232 1.00 97.06 79 LEU A O 1
ATOM 570 N N . GLU A 1 80 ? 4.958 2.635 10.513 1.00 97.88 80 GLU A N 1
ATOM 571 C CA . GLU A 1 80 ? 6.142 3.239 9.906 1.00 97.88 80 GLU A CA 1
ATOM 572 C C . GLU A 1 80 ? 5.859 3.667 8.472 1.00 97.88 80 GLU A C 1
ATOM 574 O O . GLU A 1 80 ? 5.208 2.943 7.718 1.00 97.88 80 GLU A O 1
ATOM 579 N N . VAL A 1 81 ? 6.357 4.849 8.109 1.00 97.62 81 VAL A N 1
ATOM 580 C CA . VAL A 1 81 ? 6.325 5.363 6.739 1.00 97.62 81 VAL A CA 1
ATOM 581 C C . VAL A 1 81 ? 7.645 6.058 6.441 1.00 97.62 81 VAL A C 1
ATOM 583 O O . VAL A 1 81 ? 8.014 7.037 7.102 1.00 97.62 81 VAL A O 1
ATOM 586 N N . ALA A 1 82 ? 8.338 5.558 5.425 1.00 96.25 82 ALA A N 1
ATOM 587 C CA . ALA A 1 82 ? 9.566 6.129 4.904 1.00 96.25 82 ALA A CA 1
ATOM 588 C C . ALA A 1 82 ? 9.358 6.596 3.462 1.00 96.25 82 ALA A C 1
ATOM 590 O O . ALA A 1 82 ? 8.581 6.023 2.698 1.00 96.25 82 ALA A O 1
ATOM 591 N N . LEU A 1 83 ? 10.082 7.647 3.090 1.00 96.31 83 LEU A N 1
ATOM 592 C CA . LEU A 1 83 ? 10.240 8.039 1.698 1.00 96.31 83 LEU A CA 1
ATOM 593 C C . LEU A 1 83 ? 11.701 8.371 1.447 1.00 96.31 83 LEU A C 1
ATOM 595 O O . LEU A 1 83 ? 12.253 9.292 2.058 1.00 96.31 83 LEU A O 1
ATOM 599 N N . ASP A 1 84 ? 12.298 7.630 0.522 1.00 95.12 84 ASP A N 1
ATOM 600 C CA . ASP A 1 84 ? 13.570 7.967 -0.091 1.00 95.12 84 ASP A CA 1
ATOM 601 C C . ASP A 1 84 ? 13.337 8.463 -1.524 1.00 95.12 84 ASP A C 1
ATOM 603 O O . ASP A 1 84 ? 13.166 7.702 -2.474 1.00 95.12 84 ASP A O 1
ATOM 607 N N . ASN A 1 85 ? 13.338 9.783 -1.668 1.00 91.94 85 ASN A N 1
ATOM 608 C CA . ASN A 1 85 ? 13.188 10.499 -2.926 1.00 91.94 85 ASN A CA 1
ATOM 609 C C . ASN A 1 85 ? 14.537 10.737 -3.639 1.00 91.94 85 ASN A C 1
ATOM 611 O O . ASN A 1 85 ? 14.646 11.635 -4.471 1.00 91.94 85 ASN A O 1
ATOM 615 N N . SER A 1 86 ? 15.590 9.984 -3.297 1.00 92.62 86 SER A N 1
ATOM 616 C CA . SER A 1 86 ? 16.898 10.040 -3.973 1.00 92.62 86 SER A CA 1
ATOM 617 C C . SER A 1 86 ? 17.052 9.016 -5.105 1.00 92.62 86 SER A C 1
ATOM 619 O O . SER A 1 86 ? 18.162 8.786 -5.588 1.00 92.62 86 SER A O 1
ATOM 621 N N . ASN A 1 87 ? 15.952 8.398 -5.547 1.00 89.19 87 ASN A N 1
ATOM 622 C CA . ASN A 1 87 ? 15.966 7.459 -6.663 1.00 89.19 87 ASN A CA 1
ATOM 623 C C . ASN A 1 87 ? 16.455 8.146 -7.955 1.00 89.19 87 ASN A C 1
ATOM 625 O O . ASN A 1 87 ? 15.856 9.117 -8.414 1.00 89.19 87 ASN A O 1
ATOM 629 N N . THR A 1 88 ? 17.541 7.645 -8.544 1.00 89.81 88 THR A N 1
ATOM 630 C CA . THR A 1 88 ? 18.097 8.140 -9.822 1.00 89.81 88 THR A CA 1
ATOM 631 C C . THR A 1 88 ? 17.810 7.211 -11.004 1.00 89.81 88 THR A C 1
ATOM 633 O O . THR A 1 88 ? 18.030 7.589 -12.154 1.00 89.81 88 THR A O 1
ATOM 636 N N . ALA A 1 89 ? 17.321 6.003 -10.720 1.00 90.12 89 ALA A N 1
ATOM 637 C CA . ALA A 1 89 ? 16.844 5.013 -11.679 1.00 90.12 89 ALA A CA 1
ATOM 638 C C . ALA A 1 89 ? 15.299 5.033 -11.735 1.00 90.12 89 ALA A C 1
ATOM 640 O O . ALA A 1 89 ? 14.673 5.906 -11.139 1.00 90.12 89 ALA A O 1
ATOM 641 N N . GLY A 1 90 ? 14.645 4.099 -12.429 1.00 88.69 90 GLY A N 1
ATOM 642 C CA . GLY A 1 90 ? 13.179 4.065 -12.486 1.00 88.69 90 GLY A CA 1
ATOM 643 C C . GLY A 1 90 ? 12.560 4.905 -13.607 1.00 88.69 90 GLY A C 1
ATOM 644 O O . GLY A 1 90 ? 13.108 5.021 -14.704 1.00 88.69 90 GLY A O 1
ATOM 645 N N . ILE A 1 91 ? 11.372 5.452 -13.344 1.00 85.38 91 ILE A N 1
ATOM 646 C CA . ILE A 1 91 ? 10.596 6.270 -14.287 1.00 85.38 91 ILE A CA 1
ATOM 647 C C . ILE A 1 91 ? 11.249 7.650 -14.447 1.00 85.38 91 ILE A C 1
ATOM 649 O O . ILE A 1 91 ? 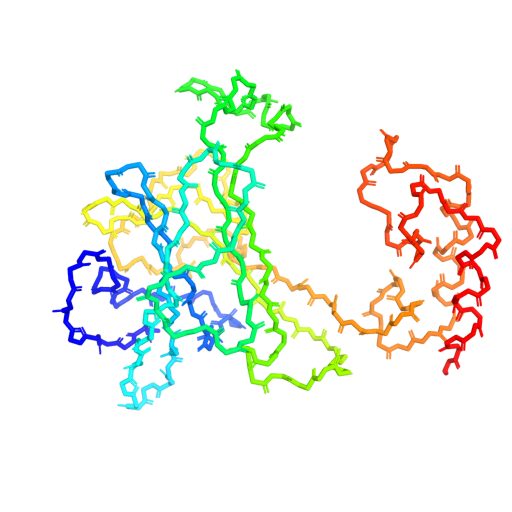11.607 8.295 -13.465 1.00 85.38 91 ILE A O 1
ATOM 653 N N . SER A 1 92 ? 11.362 8.129 -15.686 1.00 83.38 92 SER A N 1
ATOM 654 C CA . SER A 1 92 ? 11.806 9.490 -16.002 1.00 83.38 92 SER A CA 1
ATOM 655 C C . SER A 1 92 ? 10.638 10.367 -16.457 1.00 83.38 92 SER A C 1
ATOM 657 O O . SER A 1 92 ? 9.539 9.883 -16.726 1.00 83.38 92 SER A O 1
ATOM 659 N N . ALA A 1 93 ? 10.891 11.667 -16.640 1.00 78.12 93 ALA A N 1
ATOM 660 C CA . ALA A 1 93 ? 9.906 12.599 -17.199 1.00 7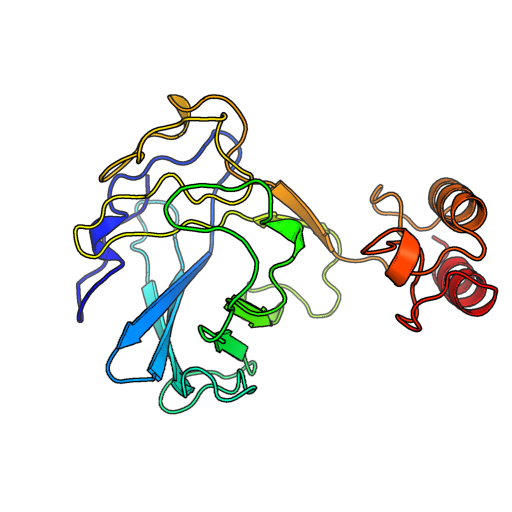8.12 93 ALA A CA 1
ATOM 661 C C . ALA A 1 93 ? 9.406 12.213 -18.609 1.00 78.12 93 ALA A C 1
ATOM 663 O O . ALA A 1 93 ? 8.419 12.771 -19.081 1.00 78.12 93 ALA A O 1
ATOM 664 N N . THR A 1 94 ? 10.091 11.294 -19.298 1.00 81.19 94 THR A N 1
ATOM 665 C CA . THR A 1 94 ? 9.797 10.922 -20.689 1.00 81.19 94 THR A CA 1
ATOM 666 C C . THR A 1 94 ? 9.602 9.423 -20.911 1.00 81.19 94 THR A C 1
ATOM 668 O O . THR A 1 94 ? 9.248 9.031 -22.022 1.00 81.19 94 THR A O 1
ATOM 671 N N . SER A 1 95 ? 9.827 8.567 -19.908 1.00 83.12 95 SER A N 1
ATOM 672 C CA . SER A 1 95 ? 9.747 7.114 -20.086 1.00 83.12 95 SER A CA 1
ATOM 673 C C . SER A 1 95 ? 9.434 6.365 -18.796 1.00 83.12 95 SER A C 1
ATOM 675 O O . SER A 1 95 ? 10.031 6.620 -17.754 1.00 83.12 95 SER A O 1
ATOM 677 N N . VAL A 1 96 ? 8.561 5.361 -18.911 1.00 83.75 96 VAL A N 1
ATOM 678 C CA . VAL A 1 96 ? 8.260 4.386 -17.850 1.00 83.75 96 VAL A CA 1
ATOM 679 C C . VAL A 1 96 ? 9.009 3.060 -18.020 1.00 83.75 96 VAL A C 1
ATOM 681 O O . VAL A 1 96 ? 8.898 2.186 -17.170 1.00 83.75 96 VAL A O 1
ATOM 684 N N . MET A 1 97 ? 9.771 2.878 -19.108 1.00 86.44 97 MET A N 1
ATOM 685 C CA . MET A 1 97 ? 10.363 1.573 -19.459 1.00 86.44 97 MET A CA 1
ATOM 686 C C . MET A 1 97 ? 11.322 1.032 -18.396 1.00 86.44 97 MET A C 1
ATOM 688 O O . MET A 1 97 ? 11.449 -0.174 -18.228 1.00 86.44 97 MET A O 1
ATOM 692 N N . THR A 1 98 ? 12.000 1.925 -17.684 1.00 87.31 98 THR A N 1
ATOM 693 C CA . THR A 1 98 ? 12.962 1.580 -16.640 1.00 87.31 98 THR A CA 1
ATOM 694 C C . THR A 1 98 ? 12.336 1.552 -15.250 1.00 87.31 98 THR A C 1
ATOM 696 O O . THR A 1 98 ? 13.077 1.453 -14.287 1.00 87.31 98 THR A O 1
ATOM 699 N N . ALA A 1 99 ? 11.003 1.597 -15.107 1.00 86.62 99 ALA A N 1
ATOM 700 C CA . ALA A 1 99 ? 10.335 1.532 -13.801 1.00 86.62 99 ALA A CA 1
ATOM 701 C C . ALA A 1 99 ? 10.871 0.419 -12.870 1.00 86.62 99 ALA A C 1
ATOM 703 O O . ALA A 1 99 ? 11.131 0.737 -11.710 1.00 86.62 99 ALA A O 1
ATOM 704 N N . PRO A 1 100 ? 11.148 -0.818 -13.345 1.00 87.62 100 PRO A N 1
ATOM 705 C CA . PRO A 1 100 ? 11.677 -1.884 -12.487 1.00 87.62 100 PRO A CA 1
ATOM 706 C C . PRO A 1 100 ? 13.074 -1.624 -11.910 1.00 87.62 100 PRO A C 1
ATOM 708 O O . PRO A 1 100 ? 13.502 -2.348 -11.022 1.00 87.62 100 PRO A O 1
ATOM 711 N N . THR A 1 101 ? 13.815 -0.626 -12.408 1.00 90.06 101 THR A N 1
ATOM 712 C CA . THR A 1 101 ? 15.149 -0.292 -11.884 1.00 90.06 101 THR A CA 1
ATOM 713 C C . THR A 1 101 ? 15.103 0.675 -10.703 1.00 90.06 101 THR A C 1
ATOM 715 O O . THR A 1 101 ? 16.152 0.989 -10.144 1.00 90.06 101 THR A O 1
ATOM 718 N N . ALA A 1 102 ? 13.918 1.162 -10.318 1.00 91.38 102 ALA A N 1
ATOM 719 C CA . ALA A 1 102 ? 13.749 1.942 -9.100 1.00 91.38 102 ALA A CA 1
ATOM 720 C C . ALA A 1 102 ? 14.078 1.084 -7.870 1.00 91.38 102 ALA A C 1
ATOM 722 O O . ALA A 1 102 ? 13.508 0.015 -7.688 1.00 91.38 102 ALA A O 1
ATOM 723 N N . THR A 1 103 ? 14.979 1.570 -7.018 1.00 91.38 103 THR A N 1
ATOM 724 C CA . THR A 1 103 ? 15.392 0.877 -5.779 1.00 91.38 103 THR A CA 1
ATOM 725 C C . THR A 1 103 ? 15.057 1.665 -4.518 1.00 91.38 103 THR A C 1
ATOM 727 O O . THR A 1 103 ? 15.384 1.248 -3.412 1.00 91.38 103 THR A O 1
ATOM 730 N N . LYS A 1 104 ? 14.448 2.840 -4.685 1.00 92.75 104 LYS A N 1
ATOM 731 C CA . LYS A 1 104 ? 14.111 3.791 -3.628 1.00 92.75 104 LYS A CA 1
ATOM 732 C C . LYS A 1 104 ? 12.738 4.382 -3.922 1.00 92.75 104 LYS A C 1
ATOM 734 O O . LYS A 1 104 ? 12.393 4.586 -5.089 1.00 92.75 104 LYS A O 1
ATOM 739 N N . GLY A 1 105 ? 11.974 4.680 -2.881 1.00 92.06 105 GLY A N 1
ATOM 740 C CA . GLY A 1 105 ? 10.634 5.232 -3.024 1.00 92.06 105 GLY A CA 1
ATOM 741 C C . GLY A 1 105 ? 9.913 5.348 -1.690 1.00 92.06 105 GLY A C 1
ATOM 742 O O . GLY A 1 105 ? 10.530 5.648 -0.669 1.00 92.06 105 GLY A O 1
ATOM 743 N N . VAL A 1 106 ? 8.596 5.151 -1.731 1.00 92.88 106 VAL A N 1
ATOM 744 C CA . VAL A 1 106 ? 7.716 5.142 -0.559 1.00 92.88 106 VAL A CA 1
ATOM 745 C C . VAL A 1 106 ? 7.628 3.720 -0.004 1.00 92.88 106 VAL A C 1
ATOM 747 O O . VAL A 1 106 ? 7.347 2.788 -0.753 1.00 92.88 106 VAL A O 1
ATOM 750 N N . GLU A 1 107 ? 7.795 3.572 1.308 1.00 93.88 107 GLU A N 1
ATOM 751 C CA . GLU A 1 107 ? 7.647 2.306 2.031 1.00 93.88 107 GLU A CA 1
ATOM 752 C C . GLU A 1 107 ? 6.742 2.508 3.248 1.00 93.88 107 GLU A C 1
ATOM 754 O O . GLU A 1 107 ? 6.875 3.493 3.981 1.00 93.88 107 GLU A O 1
ATOM 759 N N . LEU A 1 108 ? 5.800 1.587 3.458 1.00 94.44 108 LEU A N 1
ATOM 760 C CA . LEU A 1 108 ? 4.862 1.612 4.579 1.00 94.44 108 LEU A CA 1
ATOM 761 C C . LEU A 1 108 ? 4.884 0.260 5.289 1.00 94.44 108 LEU A C 1
ATOM 763 O O . LEU A 1 108 ? 4.760 -0.780 4.647 1.00 94.44 108 LEU A O 1
ATOM 767 N N . ARG A 1 109 ? 4.922 0.281 6.623 1.00 94.56 109 ARG A N 1
ATOM 768 C CA . ARG A 1 109 ? 4.628 -0.886 7.463 1.00 94.56 109 ARG A CA 1
ATOM 769 C C . ARG A 1 109 ? 3.378 -0.601 8.276 1.00 94.56 109 ARG A C 1
ATOM 771 O O . ARG A 1 109 ? 3.453 0.114 9.275 1.00 94.56 109 ARG A O 1
ATOM 778 N N . ILE A 1 110 ? 2.251 -1.172 7.857 1.00 94.06 110 ILE A N 1
ATOM 779 C CA . ILE A 1 110 ? 0.946 -0.997 8.502 1.00 94.06 110 ILE A CA 1
ATOM 780 C C . ILE A 1 110 ? 0.673 -2.185 9.439 1.00 94.06 110 ILE A C 1
ATOM 782 O O . ILE A 1 110 ? 0.496 -3.304 8.962 1.00 94.06 110 ILE A O 1
ATOM 786 N N . PRO A 1 111 ? 0.621 -1.981 10.766 1.00 92.81 111 PRO A N 1
ATOM 787 C CA . PRO A 1 111 ? 0.215 -3.024 11.705 1.00 92.81 111 PRO A CA 1
ATOM 788 C C . PRO A 1 111 ? -1.260 -3.405 11.515 1.00 92.81 111 PRO A C 1
ATOM 790 O O . PRO A 1 111 ? -2.105 -2.524 11.371 1.00 92.81 111 PRO A O 1
ATOM 793 N N . PHE A 1 112 ? -1.607 -4.690 11.640 1.00 91.69 112 PHE A N 1
ATOM 794 C CA . PHE A 1 112 ? -3.009 -5.147 11.606 1.00 91.69 112 PHE A CA 1
ATOM 795 C C . PHE A 1 112 ? -3.902 -4.438 12.626 1.00 91.69 112 PHE A C 1
ATOM 797 O O . PHE A 1 112 ? -5.028 -4.064 12.307 1.00 91.69 112 PHE A O 1
ATOM 804 N N . ALA A 1 113 ? -3.365 -4.134 13.809 1.00 91.69 113 ALA A N 1
ATOM 805 C CA . ALA A 1 113 ? -4.081 -3.380 14.833 1.00 91.69 113 ALA A CA 1
ATOM 806 C C . ALA A 1 113 ? -4.506 -1.970 14.370 1.00 91.69 113 ALA A C 1
ATOM 808 O O . ALA A 1 113 ? -5.513 -1.456 14.851 1.00 91.69 113 ALA A O 1
ATOM 809 N N . ASP A 1 114 ? -3.787 -1.341 13.428 1.00 92.19 114 ASP A N 1
ATOM 810 C CA . ASP A 1 114 ? -4.205 -0.058 12.840 1.00 92.19 114 ASP A CA 1
ATOM 811 C C . ASP A 1 114 ? -5.337 -0.198 11.819 1.00 92.19 114 ASP A C 1
ATOM 813 O O . ASP A 1 114 ? -6.039 0.779 11.564 1.00 92.19 114 ASP A O 1
ATOM 817 N N . LEU A 1 115 ? -5.534 -1.399 11.276 1.00 89.88 115 LEU A N 1
ATOM 818 C CA . LEU A 1 115 ? -6.658 -1.757 10.411 1.00 89.88 115 LEU A CA 1
ATOM 819 C C . LEU A 1 115 ? -7.847 -2.323 11.210 1.00 89.88 115 LEU A C 1
ATOM 821 O O . LEU A 1 115 ? -8.858 -2.696 10.625 1.00 89.88 115 LEU A O 1
ATOM 825 N N . GLY A 1 116 ? -7.737 -2.407 12.542 1.00 89.88 116 GLY A N 1
ATOM 826 C CA . GLY A 1 116 ? -8.741 -3.050 13.397 1.00 89.88 116 GLY A CA 1
ATOM 827 C C . GLY A 1 116 ? -8.759 -4.578 13.289 1.00 89.88 116 GLY A C 1
ATOM 828 O O . GLY A 1 116 ? -9.734 -5.208 13.692 1.00 89.88 116 GLY A O 1
ATOM 829 N N . LEU A 1 117 ? -7.695 -5.169 12.747 1.00 90.25 117 LEU A N 1
ATOM 830 C CA . LEU A 1 117 ? -7.557 -6.604 12.538 1.00 90.25 117 LEU A CA 1
ATOM 831 C C . LEU A 1 117 ? -6.771 -7.246 13.686 1.00 90.25 117 LEU A C 1
ATOM 833 O O . LEU A 1 117 ? -5.913 -6.615 14.312 1.00 90.25 117 LEU A O 1
ATOM 837 N N . ALA A 1 118 ? -7.075 -8.513 13.963 1.00 87.75 118 ALA A N 1
ATOM 838 C CA . ALA A 1 118 ? -6.353 -9.302 14.952 1.00 87.75 118 ALA A CA 1
ATOM 839 C C . ALA A 1 118 ? -4.913 -9.589 14.487 1.00 87.75 118 ALA A C 1
ATOM 841 O O . ALA A 1 118 ? -4.603 -9.530 13.298 1.00 87.75 118 ALA A O 1
ATOM 842 N N . ALA A 1 119 ? -4.015 -9.884 15.430 1.00 82.44 119 ALA A N 1
ATOM 843 C CA . ALA A 1 119 ? -2.610 -10.157 15.114 1.00 82.44 119 ALA A CA 1
ATOM 844 C C . ALA A 1 119 ? -2.422 -11.434 14.272 1.00 82.44 119 ALA A C 1
ATOM 846 O O . ALA A 1 119 ? -1.447 -11.543 13.539 1.00 82.44 119 ALA A O 1
ATOM 847 N N . ASP A 1 120 ? -3.366 -12.365 14.377 1.00 76.19 120 ASP A N 1
ATOM 848 C CA . ASP A 1 120 ? -3.466 -13.635 13.659 1.00 76.19 120 ASP A CA 1
ATOM 849 C C . ASP A 1 120 ? -4.447 -13.566 12.477 1.00 76.19 120 ASP A C 1
ATOM 851 O O . ASP A 1 120 ? -4.955 -14.594 12.035 1.00 76.19 120 ASP A O 1
ATOM 855 N N . PHE A 1 121 ? -4.750 -12.361 11.979 1.00 84.38 121 PHE A N 1
ATOM 856 C CA . PHE A 1 121 ? -5.649 -12.190 10.843 1.00 84.38 121 PHE A CA 1
ATOM 857 C C . PHE A 1 121 ? -5.207 -13.051 9.651 1.00 84.38 121 PHE A C 1
ATOM 859 O O . PHE A 1 121 ? -4.083 -12.928 9.164 1.00 84.38 121 PHE A O 1
ATOM 866 N N . SER A 1 122 ? -6.140 -13.884 9.188 1.00 80.31 122 SER A N 1
ATOM 867 C CA . SER A 1 122 ? -6.074 -14.614 7.930 1.00 80.31 122 SER A CA 1
ATOM 868 C C . SER A 1 122 ? -7.256 -14.191 7.060 1.00 80.31 122 SER A C 1
ATOM 870 O O . SER A 1 122 ? -8.405 -14.187 7.516 1.00 80.31 122 SER A O 1
ATOM 872 N N . GLY A 1 123 ? -6.979 -13.771 5.831 1.00 81.56 123 GLY A N 1
ATOM 873 C CA . GLY A 1 123 ? -7.989 -13.317 4.890 1.00 81.56 123 GLY A CA 1
ATOM 874 C C . GLY A 1 123 ? -7.455 -12.343 3.849 1.00 81.56 123 GLY A C 1
ATOM 875 O O . GLY A 1 123 ? -6.259 -12.200 3.628 1.00 81.56 123 GLY A O 1
ATOM 876 N N . ALA A 1 124 ? -8.375 -11.654 3.186 1.00 85.75 124 ALA A N 1
ATOM 877 C CA . ALA A 1 124 ? -8.078 -10.788 2.057 1.00 85.75 124 ALA A CA 1
ATOM 878 C C . ALA A 1 124 ? -8.179 -9.302 2.433 1.00 85.75 124 ALA A C 1
ATOM 880 O O . ALA A 1 124 ? -9.169 -8.865 3.020 1.00 85.75 124 ALA A O 1
ATOM 881 N N . LEU A 1 125 ? -7.188 -8.513 2.023 1.00 90.25 125 LEU A N 1
ATOM 882 C CA . LEU A 1 125 ? -7.177 -7.054 2.085 1.00 90.25 125 LEU A CA 1
ATOM 883 C C . LEU A 1 125 ? -7.253 -6.482 0.673 1.00 90.25 125 LEU A C 1
ATOM 885 O O . LEU A 1 125 ? -6.429 -6.798 -0.179 1.00 90.25 125 LEU A O 1
ATOM 889 N N . ALA A 1 126 ? -8.218 -5.603 0.417 1.00 91.69 126 ALA A N 1
ATOM 890 C CA . ALA A 1 126 ? -8.246 -4.831 -0.819 1.00 91.69 126 ALA A CA 1
ATOM 891 C C . ALA A 1 126 ? -7.407 -3.557 -0.652 1.00 91.69 126 ALA A C 1
ATOM 893 O O . ALA A 1 126 ? -7.605 -2.802 0.301 1.00 91.69 126 ALA A O 1
ATOM 894 N N . ILE A 1 127 ? -6.479 -3.308 -1.575 1.00 93.44 127 ILE A N 1
ATOM 895 C CA . ILE A 1 127 ? -5.528 -2.196 -1.499 1.00 93.44 127 ILE A CA 1
ATOM 896 C C . ILE A 1 127 ? -5.519 -1.431 -2.820 1.00 93.44 127 ILE A C 1
ATOM 898 O O . ILE A 1 127 ? -5.537 -2.011 -3.905 1.00 93.44 127 ILE A O 1
ATOM 902 N N . SER A 1 128 ? -5.449 -0.108 -2.706 1.00 93.50 128 SER A N 1
ATOM 903 C CA . SER A 1 128 ? -5.229 0.824 -3.805 1.00 93.50 128 SER A CA 1
ATOM 904 C C . SER A 1 128 ? -4.263 1.906 -3.338 1.00 93.50 128 SER A C 1
ATOM 906 O O . SER A 1 128 ? -4.365 2.375 -2.203 1.00 93.50 128 SER A O 1
ATOM 908 N N . ALA A 1 129 ? -3.370 2.350 -4.216 1.00 93.31 129 ALA A N 1
ATOM 909 C CA . ALA A 1 129 ? -2.525 3.514 -3.968 1.00 93.31 129 ALA A CA 1
ATOM 910 C C . ALA A 1 129 ? -2.524 4.432 -5.187 1.00 93.31 129 ALA A C 1
ATOM 912 O O . ALA A 1 129 ? -2.574 3.975 -6.325 1.00 93.31 129 ALA A O 1
ATOM 913 N N . CYS A 1 130 ? -2.472 5.736 -4.956 1.00 92.19 130 CYS A N 1
ATOM 914 C CA . CYS A 1 130 ? -2.437 6.720 -6.025 1.00 92.19 130 CYS A CA 1
ATOM 915 C C . CYS A 1 130 ? -1.708 7.976 -5.568 1.00 92.19 130 CYS A C 1
ATOM 917 O O . CYS A 1 130 ? -1.596 8.240 -4.369 1.00 92.19 130 CYS A O 1
ATOM 919 N N . ILE A 1 131 ? -1.215 8.750 -6.532 1.00 90.50 131 ILE A N 1
ATOM 920 C CA . ILE A 1 131 ? -0.659 10.072 -6.252 1.00 90.50 131 ILE A CA 1
ATOM 921 C C . ILE A 1 131 ? -1.738 11.120 -6.489 1.00 90.50 131 ILE A C 1
ATOM 923 O O . ILE A 1 131 ? -2.270 11.243 -7.596 1.00 90.50 131 ILE A O 1
ATOM 927 N N . GLU A 1 132 ? -1.998 11.902 -5.452 1.00 88.38 132 GLU A N 1
ATOM 928 C CA . GLU A 1 132 ? -2.788 13.124 -5.501 1.00 88.38 132 GLU A CA 1
ATOM 929 C C . GLU A 1 132 ? -1.863 14.331 -5.718 1.00 88.38 132 GLU A C 1
ATOM 931 O O . GLU A 1 132 ? -0.777 14.424 -5.139 1.00 88.38 132 GLU A O 1
ATOM 936 N N . ARG A 1 133 ? -2.285 15.277 -6.558 1.00 85.81 133 ARG A N 1
ATOM 937 C CA . ARG A 1 133 ? -1.601 16.563 -6.719 1.00 85.81 133 ARG A CA 1
ATOM 938 C C . ARG A 1 133 ? -2.055 17.584 -5.684 1.00 85.81 133 ARG A C 1
ATOM 940 O O . ARG A 1 133 ? -3.101 17.474 -5.062 1.00 85.81 133 ARG A O 1
ATOM 947 N N . THR A 1 134 ? -1.301 18.674 -5.582 1.00 81.38 134 THR A N 1
ATOM 948 C CA . THR A 1 134 ? -1.618 19.799 -4.688 1.00 81.38 134 THR A CA 1
ATOM 949 C C . THR A 1 134 ? -2.951 20.491 -4.988 1.00 81.38 134 THR A C 1
ATOM 951 O O . THR A 1 134 ? -3.445 21.230 -4.143 1.00 81.38 134 THR A O 1
ATOM 954 N N . ASP A 1 135 ? -3.510 20.302 -6.186 1.00 80.56 135 ASP A N 1
ATOM 955 C CA . ASP A 1 135 ? -4.826 20.813 -6.587 1.00 80.56 135 ASP A CA 1
ATOM 956 C C . ASP A 1 135 ? -5.971 19.816 -6.330 1.00 80.56 135 ASP A C 1
ATOM 958 O O . ASP A 1 135 ? -7.123 20.117 -6.641 1.00 80.56 135 ASP A O 1
ATOM 962 N N . GLY A 1 136 ? -5.666 18.642 -5.767 1.00 78.56 136 GLY A N 1
ATOM 963 C CA . GLY A 1 136 ? -6.634 17.586 -5.490 1.00 78.56 136 GLY A CA 1
ATOM 964 C C . GLY A 1 136 ? -6.885 16.627 -6.639 1.00 78.56 136 GLY A C 1
ATOM 965 O O . GLY A 1 136 ? -7.696 15.712 -6.515 1.00 78.56 136 GLY A O 1
ATOM 966 N N . SER A 1 137 ? -6.227 16.829 -7.781 1.00 86.38 137 SER A N 1
ATOM 967 C CA . SER A 1 137 ? -6.371 15.908 -8.897 1.00 86.38 137 SER A CA 1
ATOM 968 C C . SER A 1 137 ? -5.668 14.584 -8.604 1.00 86.38 137 SER A C 1
ATOM 970 O O . SER A 1 137 ? -4.479 14.540 -8.275 1.00 86.38 137 SER A O 1
ATOM 972 N N . LEU A 1 138 ? -6.401 13.485 -8.775 1.00 89.94 138 LEU A N 1
ATOM 973 C CA . LEU A 1 138 ? -5.837 12.144 -8.791 1.00 89.94 138 LEU A CA 1
ATOM 974 C C . LEU A 1 138 ? -5.077 11.945 -10.100 1.00 89.94 138 LEU A C 1
ATOM 976 O O . LEU A 1 138 ? -5.617 12.135 -11.195 1.00 89.94 138 LEU A O 1
ATOM 980 N N . SER A 1 139 ? -3.797 11.611 -9.986 1.00 91.25 139 SER A N 1
ATOM 981 C CA . SER A 1 139 ? -2.930 11.431 -11.143 1.00 91.25 139 SER A CA 1
ATOM 982 C C . SER A 1 139 ? -3.127 10.076 -11.818 1.00 91.25 139 SER A C 1
ATOM 984 O O . SER A 1 139 ? -3.801 9.184 -11.305 1.00 91.25 139 SER A O 1
ATOM 986 N N . ASN A 1 140 ? -2.484 9.909 -12.970 1.00 90.62 140 ASN A N 1
ATOM 987 C CA . ASN A 1 140 ? -2.397 8.618 -13.645 1.00 90.62 140 ASN A CA 1
ATOM 988 C C . ASN A 1 140 ? -1.369 7.642 -13.037 1.00 90.62 140 ASN A C 1
ATOM 990 O O . ASN A 1 140 ? -1.185 6.547 -13.572 1.00 90.62 140 ASN A O 1
ATOM 994 N N . GLN A 1 141 ? -0.699 8.015 -11.942 1.00 89.38 141 GLN A N 1
ATOM 995 C CA . GLN A 1 141 ? 0.145 7.108 -11.169 1.00 89.38 141 GLN A CA 1
ATOM 996 C C . GLN A 1 141 ? -0.716 6.422 -10.112 1.00 89.38 141 GLN A C 1
ATOM 998 O O . GLN A 1 141 ? -1.028 6.995 -9.065 1.00 89.38 141 GLN A O 1
ATOM 1003 N N . TRP A 1 142 ? -1.116 5.195 -10.437 1.00 91.31 142 TRP A N 1
ATOM 1004 C CA . TRP A 1 142 ? -2.025 4.367 -9.655 1.00 91.31 142 TRP A CA 1
ATOM 1005 C C . TRP A 1 142 ? -1.450 2.959 -9.499 1.00 91.31 142 TRP A C 1
ATOM 1007 O O . TRP A 1 142 ? -0.752 2.464 -10.387 1.00 91.31 142 TRP A O 1
ATOM 1017 N N . LEU A 1 143 ? -1.766 2.313 -8.384 1.00 90.81 143 LEU A N 1
ATOM 1018 C CA . LEU A 1 143 ? -1.503 0.908 -8.122 1.00 90.81 143 LEU A CA 1
ATOM 1019 C C . LEU A 1 143 ? -2.824 0.227 -7.722 1.00 90.81 143 LEU A C 1
ATOM 1021 O O . LEU A 1 143 ? -3.376 0.591 -6.680 1.00 90.81 143 LEU A O 1
ATOM 1025 N N . PRO A 1 144 ? -3.327 -0.745 -8.508 1.00 90.69 144 PRO A N 1
ATOM 1026 C CA . PRO A 1 144 ? -2.798 -1.244 -9.788 1.00 90.69 144 PRO A CA 1
ATOM 1027 C C . PRO A 1 144 ? -2.753 -0.207 -10.917 1.00 90.69 144 PRO A C 1
ATOM 1029 O O . PRO A 1 144 ? -3.502 0.764 -10.917 1.00 90.69 144 PRO A O 1
ATOM 1032 N N . ALA A 1 145 ? -1.868 -0.411 -11.895 1.00 88.31 145 ALA A N 1
ATOM 1033 C CA . ALA A 1 145 ? -1.684 0.547 -12.983 1.00 88.31 145 ALA A CA 1
ATOM 1034 C C . ALA A 1 145 ? -2.976 0.772 -13.788 1.00 88.31 145 ALA A C 1
ATOM 1036 O O . ALA A 1 145 ? -3.700 -0.168 -14.117 1.00 88.31 145 ALA A O 1
ATOM 1037 N N . LEU A 1 146 ? -3.222 2.029 -14.165 1.00 90.75 146 LEU A N 1
ATOM 1038 C CA . LEU A 1 146 ? -4.266 2.373 -15.128 1.00 90.75 146 LEU A CA 1
ATOM 1039 C C . LEU A 1 146 ? -3.923 1.835 -16.522 1.00 90.75 146 LEU A C 1
ATOM 1041 O O . LEU A 1 146 ? -2.779 1.473 -16.817 1.00 90.75 146 LEU A O 1
ATOM 1045 N N . GLN A 1 147 ? -4.901 1.871 -17.429 1.00 89.62 147 GLN A N 1
ATOM 1046 C CA . GLN A 1 147 ? -4.658 1.571 -18.837 1.00 89.62 147 GLN A CA 1
ATOM 1047 C C . GLN A 1 147 ? -3.491 2.425 -19.385 1.00 89.62 147 GLN A C 1
ATOM 1049 O O . GLN A 1 147 ? -3.410 3.625 -19.082 1.00 89.62 147 GLN A O 1
ATOM 1054 N N . PRO A 1 148 ? -2.597 1.859 -20.222 1.00 85.50 148 PRO A N 1
ATOM 1055 C CA . PRO A 1 148 ? -1.497 2.613 -20.805 1.00 85.50 148 PRO A CA 1
ATOM 1056 C C . PRO A 1 148 ? -1.967 3.908 -21.472 1.00 85.50 148 PRO A C 1
ATOM 1058 O O . PRO A 1 148 ? -2.929 3.904 -22.241 1.00 85.50 148 PRO A O 1
ATOM 1061 N N . ARG A 1 149 ? -1.231 5.000 -21.223 1.00 83.50 149 ARG A N 1
ATOM 1062 C CA . ARG A 1 149 ? -1.509 6.356 -21.741 1.00 83.50 149 ARG A CA 1
ATOM 1063 C C . ARG A 1 149 ? -2.777 7.016 -21.183 1.00 83.50 149 ARG A C 1
ATOM 1065 O O . ARG A 1 149 ? -3.270 7.964 -21.790 1.00 83.50 149 ARG A O 1
ATOM 1072 N N . SER A 1 150 ? -3.280 6.560 -20.036 1.00 89.44 150 SER A N 1
ATOM 1073 C CA . SER A 1 150 ? -4.324 7.286 -19.307 1.00 89.44 150 SER A CA 1
ATOM 1074 C C . SER A 1 150 ? -3.851 8.695 -18.939 1.00 89.44 150 SER A C 1
ATOM 1076 O O . SER A 1 150 ? -2.702 8.888 -18.526 1.00 89.44 150 SER A O 1
ATOM 1078 N N . SER A 1 151 ? -4.737 9.678 -19.096 1.00 91.06 151 SER A N 1
ATOM 1079 C CA . SER A 1 151 ? -4.561 11.001 -18.502 1.00 91.06 151 SER A CA 1
ATOM 1080 C C . SER A 1 151 ? -4.751 10.928 -16.991 1.00 91.06 151 SER A C 1
ATOM 1082 O O . SER A 1 151 ? -5.217 9.920 -16.458 1.00 91.06 151 SER A O 1
ATOM 1084 N N . ASP A 1 152 ? -4.439 12.022 -16.305 1.00 91.94 152 ASP A N 1
ATOM 1085 C CA . ASP A 1 152 ? -4.880 12.200 -14.927 1.00 91.94 152 ASP A CA 1
ATOM 1086 C C . ASP A 1 152 ? -6.401 12.056 -14.817 1.00 91.94 152 ASP A C 1
ATOM 1088 O O . ASP A 1 152 ? -7.139 12.428 -15.736 1.00 91.94 152 ASP A O 1
ATOM 1092 N N . LEU A 1 153 ? -6.852 11.508 -13.690 1.00 92.12 153 LEU A N 1
ATOM 1093 C CA . LEU A 1 153 ? -8.263 11.235 -13.423 1.00 92.12 153 LEU A CA 1
ATOM 1094 C C . LEU A 1 153 ? -9.012 12.483 -12.934 1.00 92.12 153 LEU A C 1
ATOM 1096 O O . LEU A 1 153 ? -10.237 12.540 -13.022 1.00 92.12 153 LEU A O 1
ATOM 1100 N N . GLY A 1 154 ? -8.279 13.498 -12.468 1.00 90.38 154 GLY A N 1
ATOM 1101 C CA . GLY A 1 154 ? -8.846 14.768 -12.023 1.00 90.38 154 GLY A CA 1
ATOM 1102 C C . GLY A 1 154 ? -9.385 14.715 -10.593 1.00 90.38 154 GLY A C 1
ATOM 1103 O O . GLY A 1 154 ? -9.055 13.820 -9.819 1.00 90.38 154 GLY A O 1
ATOM 1104 N N . VAL A 1 155 ? -10.170 15.726 -10.227 1.00 87.88 155 VAL A N 1
ATOM 1105 C CA . VAL A 1 155 ? -10.777 15.859 -8.892 1.00 87.88 155 VAL A CA 1
ATOM 1106 C C . VAL A 1 155 ? -12.076 15.055 -8.837 1.00 87.88 155 VAL A C 1
ATOM 1108 O O . VAL A 1 155 ? -12.842 15.075 -9.801 1.00 87.88 155 VAL A O 1
ATOM 1111 N N . ALA A 1 156 ? -12.340 14.386 -7.709 1.00 85.06 156 ALA A N 1
ATOM 1112 C CA . ALA A 1 156 ? -13.568 13.617 -7.472 1.00 85.06 156 ALA A CA 1
ATOM 1113 C C . ALA A 1 156 ? -13.875 12.589 -8.583 1.00 85.06 156 ALA A C 1
ATOM 1115 O O . ALA A 1 156 ? -15.010 12.462 -9.051 1.00 85.06 156 ALA A O 1
ATOM 1116 N N . ALA A 1 157 ? -12.847 11.865 -9.033 1.00 89.31 157 ALA A N 1
ATOM 1117 C CA . ALA A 1 157 ? -12.975 10.908 -10.124 1.00 89.31 157 ALA A CA 1
ATOM 1118 C C . ALA A 1 157 ? -13.996 9.798 -9.809 1.00 89.31 157 ALA A C 1
ATOM 1120 O O . ALA A 1 157 ? -14.137 9.348 -8.669 1.00 89.31 157 ALA A O 1
ATOM 1121 N N . ASN A 1 158 ? -14.685 9.315 -10.845 1.00 91.12 158 ASN A N 1
ATOM 1122 C CA . ASN A 1 158 ? -15.496 8.103 -10.772 1.00 91.12 158 ASN A CA 1
ATOM 1123 C C . ASN A 1 158 ? -14.771 6.970 -11.500 1.00 91.12 158 ASN A C 1
ATOM 1125 O O . ASN A 1 158 ? -14.791 6.924 -12.730 1.00 91.12 158 ASN A O 1
ATOM 1129 N N . LEU A 1 159 ? -14.154 6.069 -10.736 1.00 90.62 159 LEU A N 1
ATOM 1130 C CA . LEU A 1 159 ? -13.343 4.967 -11.254 1.00 90.62 159 LEU A CA 1
ATOM 1131 C C . LEU A 1 159 ? -14.170 3.926 -12.016 1.00 90.62 159 LEU A C 1
ATOM 1133 O O . LEU A 1 159 ? -13.645 3.274 -12.904 1.00 90.62 159 LEU A O 1
ATOM 1137 N N . ASN A 1 160 ? -15.500 3.896 -11.848 1.00 89.00 160 ASN A N 1
ATOM 1138 C CA . ASN A 1 160 ? -16.360 3.079 -12.717 1.00 89.00 160 ASN A CA 1
ATOM 1139 C C . ASN A 1 160 ? -16.318 3.514 -14.199 1.00 89.00 160 ASN A C 1
ATOM 1141 O O . ASN A 1 160 ? -16.787 2.778 -15.066 1.00 89.00 160 ASN A O 1
ATOM 1145 N N . ASN A 1 161 ? -15.792 4.709 -14.498 1.00 91.06 161 ASN A N 1
ATOM 1146 C CA . ASN A 1 161 ? -15.553 5.186 -15.864 1.00 91.06 161 ASN A CA 1
ATOM 1147 C C . ASN A 1 161 ? -14.128 4.884 -16.362 1.00 91.06 161 ASN A C 1
ATOM 1149 O O . ASN A 1 161 ? -13.785 5.229 -17.495 1.00 91.06 161 ASN A O 1
ATOM 1153 N N . THR A 1 162 ? -13.290 4.285 -15.523 1.00 91.31 162 THR A N 1
ATOM 1154 C CA . THR A 1 162 ? -11.913 3.921 -15.826 1.00 91.31 162 THR A CA 1
ATOM 1155 C C . THR A 1 162 ? -11.868 2.440 -16.193 1.00 91.31 162 THR A C 1
ATOM 1157 O O . THR A 1 162 ? -12.520 1.601 -15.584 1.00 91.31 162 THR A O 1
ATOM 1160 N N . SER A 1 163 ? -11.143 2.103 -17.261 1.00 91.44 163 SER A N 1
ATOM 1161 C CA . SER A 1 163 ? -11.015 0.708 -17.686 1.00 91.44 163 SER A CA 1
ATOM 1162 C C . SER A 1 163 ? -10.042 -0.045 -16.777 1.00 91.44 163 SER A C 1
ATOM 1164 O O . SER A 1 163 ? -8.935 0.432 -16.520 1.00 91.44 163 SER A O 1
ATOM 1166 N N . GLY A 1 164 ? -10.416 -1.262 -16.384 1.00 88.62 164 GLY A N 1
ATOM 1167 C CA . GLY A 1 164 ? -9.634 -2.120 -15.491 1.00 88.62 164 GLY A CA 1
ATOM 1168 C C . GLY A 1 164 ? -10.116 -2.047 -14.044 1.00 88.62 164 GLY A C 1
ATOM 1169 O O . GLY A 1 164 ? -11.169 -1.489 -13.772 1.00 88.62 164 GLY A O 1
ATOM 1170 N N . GLN A 1 165 ? -9.348 -2.647 -13.137 1.00 90.50 165 GLN A N 1
ATOM 1171 C CA . GLN A 1 165 ? -9.598 -2.601 -11.699 1.00 90.50 165 GLN A CA 1
ATOM 1172 C C . GLN A 1 165 ? -8.507 -1.755 -11.037 1.00 90.50 165 GLN A C 1
ATOM 1174 O O . GLN A 1 165 ? -7.316 -1.986 -11.244 1.00 90.50 165 GLN A O 1
ATOM 1179 N N . GLN A 1 166 ? -8.912 -0.755 -10.265 1.00 93.94 166 GLN A N 1
ATOM 1180 C CA . GLN A 1 166 ? -8.063 0.214 -9.575 1.00 93.94 166 GLN A CA 1
ATOM 1181 C C . GLN A 1 166 ? -7.809 -0.173 -8.113 1.00 93.94 166 GLN A C 1
ATOM 1183 O O . GLN A 1 166 ? -7.422 0.655 -7.296 1.00 93.94 166 GLN A O 1
ATOM 1188 N N . PHE A 1 167 ? -7.971 -1.448 -7.780 1.00 93.44 167 PHE A N 1
ATOM 1189 C CA . PHE A 1 167 ? -7.532 -2.039 -6.524 1.00 93.44 167 PHE A CA 1
ATOM 1190 C C . PHE A 1 167 ? -7.053 -3.469 -6.782 1.00 93.44 167 PHE A C 1
ATOM 1192 O O . PHE A 1 167 ? -7.425 -4.081 -7.779 1.00 93.44 167 PHE A O 1
ATOM 1199 N N . THR A 1 168 ? -6.219 -3.995 -5.895 1.00 92.12 168 THR A N 1
ATOM 1200 C CA . THR A 1 168 ? -5.844 -5.413 -5.887 1.00 92.12 168 THR A CA 1
ATOM 1201 C C . THR A 1 168 ? -6.219 -6.038 -4.557 1.00 92.12 168 THR A C 1
ATOM 1203 O O . THR A 1 168 ? -6.355 -5.338 -3.552 1.00 92.12 168 THR A O 1
ATOM 1206 N N . THR A 1 169 ? -6.367 -7.355 -4.546 1.00 89.31 169 THR A N 1
ATOM 1207 C CA . THR A 1 169 ? -6.561 -8.129 -3.328 1.00 89.31 169 THR A CA 1
ATOM 1208 C C . THR A 1 169 ? -5.237 -8.760 -2.921 1.00 89.31 169 THR A C 1
ATOM 1210 O O . THR A 1 169 ? -4.633 -9.500 -3.690 1.00 89.31 169 THR A O 1
ATOM 1213 N N . LEU A 1 170 ? -4.794 -8.449 -1.709 1.00 86.75 170 LEU A N 1
ATOM 1214 C CA . LEU A 1 170 ? -3.689 -9.104 -1.029 1.00 86.75 170 LEU A CA 1
ATOM 1215 C C . LEU A 1 170 ? -4.272 -10.124 -0.055 1.00 86.75 170 LEU A C 1
ATOM 1217 O O . LEU A 1 170 ? -5.026 -9.744 0.838 1.00 86.75 170 LEU A O 1
ATOM 1221 N N . VAL A 1 171 ? -3.922 -11.396 -0.205 1.00 80.00 171 VAL A N 1
ATOM 1222 C CA . VAL A 1 171 ? -4.233 -12.408 0.809 1.00 80.00 171 VAL A CA 1
ATOM 1223 C C . VAL A 1 171 ? -3.127 -12.394 1.860 1.00 80.00 171 VAL A C 1
ATOM 1225 O O . VAL A 1 171 ? -1.947 -12.268 1.541 1.00 80.00 171 VAL A O 1
ATOM 1228 N N . VAL A 1 172 ? -3.532 -12.411 3.122 1.00 80.75 172 VAL A N 1
ATOM 1229 C CA . VAL A 1 172 ? -2.693 -12.218 4.299 1.00 80.75 172 VAL A CA 1
ATOM 1230 C C . VAL A 1 172 ? -3.063 -13.295 5.306 1.00 80.75 172 VAL A C 1
ATOM 1232 O O . VAL A 1 172 ? -4.217 -13.329 5.705 1.00 80.75 172 VAL A O 1
ATOM 1235 N N . GLY A 1 173 ? -2.102 -14.134 5.716 1.00 70.44 173 GLY A N 1
ATOM 1236 C CA . GLY A 1 173 ? -2.311 -15.306 6.588 1.00 70.44 173 GLY A CA 1
ATOM 1237 C C . GLY A 1 173 ? -3.042 -16.427 5.836 1.00 70.44 173 GLY A C 1
ATOM 1238 O O . GLY A 1 173 ? -4.101 -16.178 5.280 1.00 70.44 173 GLY A O 1
ATOM 1239 N N . VAL A 1 174 ? -2.576 -17.669 5.751 1.00 75.06 174 VAL A N 1
ATOM 1240 C CA . VAL A 1 174 ? -1.854 -18.519 6.710 1.00 75.06 174 VAL A CA 1
ATOM 1241 C C . VAL A 1 174 ? -0.388 -18.700 6.300 1.00 75.06 174 VAL A C 1
ATOM 1243 O O . VAL A 1 174 ? -0.063 -18.725 5.119 1.00 75.06 174 VAL A O 1
ATOM 1246 N N . VAL A 1 175 ? 0.535 -18.820 7.258 1.00 82.25 175 VAL A N 1
ATOM 1247 C CA . VAL A 1 175 ? 1.928 -19.157 6.916 1.00 82.25 175 VAL A CA 1
ATOM 1248 C C . VAL A 1 175 ? 1.938 -20.527 6.236 1.00 82.25 175 VAL A C 1
ATOM 1250 O O . VAL A 1 175 ? 1.563 -21.513 6.858 1.00 82.25 175 VAL A O 1
ATOM 1253 N N . GLY A 1 176 ? 2.361 -20.582 4.975 1.00 87.12 176 GLY A N 1
ATOM 1254 C CA . GLY A 1 176 ? 2.332 -21.800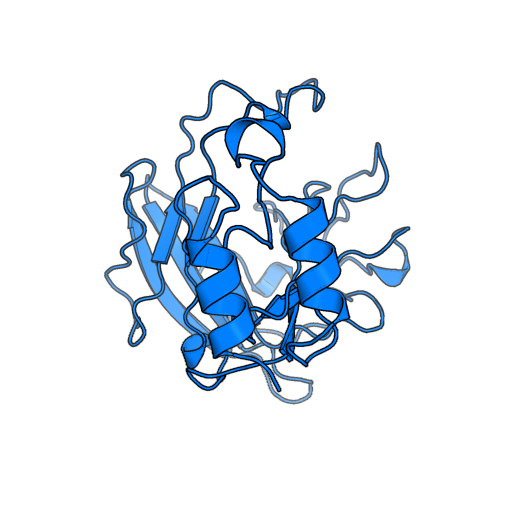 4.163 1.00 87.12 176 GLY A CA 1
ATOM 1255 C C . GLY A 1 176 ? 1.159 -21.907 3.186 1.00 87.12 176 GLY A C 1
ATOM 1256 O O . GLY A 1 176 ? 1.224 -22.791 2.344 1.00 87.12 176 GLY A O 1
ATOM 1257 N N . ASP A 1 177 ? 0.162 -21.018 3.250 1.00 89.12 177 ASP A N 1
ATOM 1258 C CA . ASP A 1 177 ? -0.906 -20.884 2.242 1.00 89.12 177 ASP A CA 1
ATOM 1259 C C . ASP A 1 177 ? -0.374 -20.006 1.098 1.00 89.12 177 ASP A C 1
ATOM 1261 O O . ASP A 1 177 ? -0.506 -18.778 1.091 1.00 89.12 177 ASP A O 1
ATOM 1265 N N . VAL A 1 178 ? 0.392 -20.630 0.207 1.00 88.81 178 VAL A N 1
ATOM 1266 C CA . VAL A 1 178 ? 1.127 -19.968 -0.878 1.00 88.81 178 VAL A CA 1
ATOM 1267 C C . VAL A 1 178 ? 0.305 -19.858 -2.158 1.00 88.81 178 VAL A C 1
ATOM 1269 O O . VAL A 1 178 ? 0.680 -19.073 -3.034 1.00 88.81 178 VAL A O 1
ATOM 1272 N N . ASP A 1 179 ? -0.780 -20.627 -2.292 1.00 87.69 179 ASP A N 1
ATOM 1273 C CA . ASP A 1 179 ? -1.739 -20.481 -3.393 1.00 87.69 179 ASP A CA 1
ATOM 1274 C C . ASP A 1 179 ? -2.970 -19.623 -3.038 1.00 87.69 179 ASP A C 1
ATOM 1276 O O . ASP A 1 179 ? -3.725 -19.235 -3.939 1.00 87.69 179 ASP A O 1
ATOM 1280 N N . ALA A 1 180 ? -3.054 -19.194 -1.774 1.00 81.75 180 ALA A N 1
ATOM 1281 C CA . ALA A 1 180 ? -4.019 -18.247 -1.238 1.00 81.75 180 ALA A CA 1
ATOM 1282 C C . ALA A 1 180 ? -5.471 -18.757 -1.274 1.00 81.75 180 ALA A C 1
ATOM 1284 O O . ALA A 1 180 ? -6.408 -17.961 -1.438 1.00 81.75 180 ALA A O 1
ATOM 1285 N N . ASP A 1 181 ? -5.669 -20.072 -1.140 1.00 81.31 181 ASP A N 1
ATOM 1286 C CA . ASP A 1 181 ? -6.991 -20.702 -1.089 1.00 81.31 181 ASP A CA 1
ATOM 1287 C C . ASP A 1 181 ? -7.613 -20.722 0.324 1.00 81.31 181 ASP A C 1
ATOM 1289 O O . ASP A 1 181 ? -8.803 -21.031 0.481 1.00 81.31 181 ASP A O 1
ATOM 1293 N N . GLY A 1 182 ? -6.853 -20.286 1.334 1.00 80.00 182 GLY A N 1
ATOM 1294 C CA . GLY A 1 182 ? -7.281 -20.153 2.723 1.00 80.00 182 GLY A CA 1
ATOM 1295 C C . GLY A 1 182 ? -7.015 -21.386 3.587 1.00 80.00 182 GLY A C 1
ATOM 1296 O O . GLY A 1 182 ? -7.411 -21.383 4.759 1.00 80.00 182 GLY A O 1
ATOM 1297 N N . ILE A 1 183 ? -6.388 -22.433 3.047 1.00 87.06 183 ILE A N 1
ATOM 1298 C CA . ILE A 1 183 ? -5.889 -23.592 3.795 1.00 87.06 183 ILE A CA 1
ATOM 1299 C C . ILE A 1 183 ? -4.407 -23.820 3.469 1.00 87.06 183 ILE A C 1
ATOM 1301 O O . ILE A 1 183 ? -3.851 -23.192 2.587 1.00 87.06 183 ILE A O 1
ATOM 1305 N N . VAL A 1 184 ? -3.736 -24.692 4.224 1.00 92.19 184 VAL A N 1
ATOM 1306 C CA . VAL A 1 184 ? -2.356 -25.109 3.920 1.00 92.19 184 VAL A CA 1
ATOM 1307 C C . VAL A 1 184 ? -2.382 -26.586 3.590 1.00 92.19 184 VAL A C 1
ATOM 1309 O O . VAL A 1 184 ? -2.512 -27.423 4.486 1.00 92.19 184 VAL A O 1
ATOM 1312 N N . GLY A 1 185 ? -2.278 -26.915 2.310 1.00 94.62 185 GLY A N 1
ATOM 1313 C CA . GLY A 1 185 ? -2.523 -28.261 1.828 1.00 94.62 185 GLY A CA 1
ATOM 1314 C C . GLY A 1 185 ? -1.695 -28.678 0.619 1.00 94.62 185 GLY A C 1
ATOM 1315 O O . GLY A 1 185 ? -0.550 -28.285 0.396 1.00 94.62 185 GLY A O 1
ATOM 1316 N N . GLY A 1 186 ? -2.281 -29.588 -0.161 1.00 97.12 186 GLY A N 1
ATOM 1317 C CA . GLY A 1 186 ? -1.612 -30.176 -1.320 1.00 97.12 186 GLY A CA 1
ATOM 1318 C C . GLY A 1 186 ? -1.365 -29.183 -2.458 1.00 97.12 186 GLY A C 1
ATOM 1319 O O . GLY A 1 186 ? -0.406 -29.375 -3.206 1.00 97.12 186 GLY A O 1
ATOM 1320 N N . GLY A 1 187 ? -2.212 -28.155 -2.587 1.00 95.88 187 GLY A N 1
ATOM 1321 C CA . GLY A 1 187 ? -2.044 -27.071 -3.559 1.00 95.88 187 GLY A CA 1
ATOM 1322 C C . GLY A 1 187 ? -0.802 -26.242 -3.249 1.00 95.88 187 GLY A C 1
ATOM 1323 O O . GLY A 1 187 ? 0.105 -26.146 -4.081 1.00 95.88 187 GLY A O 1
ATOM 1324 N N . ASP A 1 188 ? -0.676 -25.812 -1.997 1.00 94.94 188 ASP A N 1
ATOM 1325 C CA . ASP A 1 188 ? 0.495 -25.104 -1.485 1.00 94.94 188 ASP A CA 1
ATOM 1326 C C . ASP A 1 188 ? 1.781 -25.895 -1.645 1.00 94.94 188 ASP A C 1
ATOM 1328 O O . ASP A 1 188 ? 2.787 -25.382 -2.138 1.00 94.94 188 ASP A O 1
ATOM 1332 N N 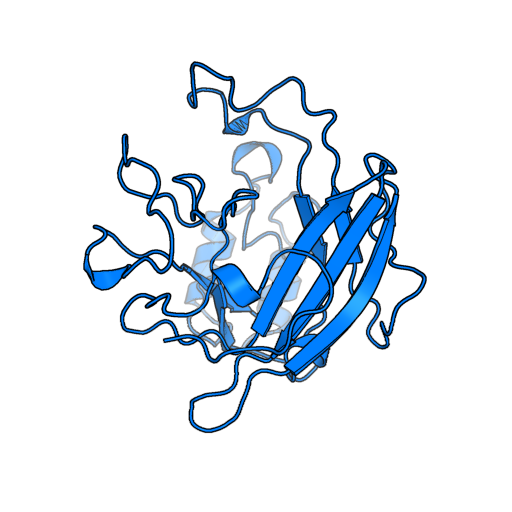. LEU A 1 189 ? 1.748 -27.178 -1.272 1.00 97.69 189 LEU A N 1
ATOM 1333 C CA . LEU A 1 189 ? 2.903 -28.054 -1.407 1.00 97.69 189 LEU A CA 1
ATOM 1334 C C . LEU A 1 189 ? 3.344 -28.166 -2.870 1.00 97.69 189 LEU A C 1
ATOM 1336 O O . LEU A 1 189 ? 4.540 -28.126 -3.156 1.00 97.69 189 LEU A O 1
ATOM 1340 N N . ALA A 1 190 ? 2.401 -28.309 -3.803 1.00 97.69 190 ALA A N 1
ATOM 1341 C CA . ALA A 1 190 ? 2.721 -28.372 -5.224 1.00 97.69 190 ALA A CA 1
ATOM 1342 C C . ALA A 1 190 ? 3.340 -27.055 -5.720 1.00 97.69 190 ALA A C 1
ATOM 1344 O O . ALA A 1 190 ? 4.331 -27.092 -6.452 1.00 97.69 190 ALA A O 1
ATOM 1345 N N . THR A 1 191 ? 2.799 -25.915 -5.286 1.00 95.50 191 THR A N 1
ATOM 1346 C CA . THR A 1 191 ? 3.311 -24.577 -5.612 1.00 95.50 191 THR A CA 1
ATOM 1347 C C . THR A 1 191 ? 4.726 -24.369 -5.065 1.00 95.50 191 THR A C 1
ATOM 1349 O O . THR A 1 191 ? 5.619 -23.983 -5.822 1.00 95.50 191 THR A O 1
ATOM 1352 N N . LEU A 1 192 ? 4.976 -24.726 -3.800 1.00 96.62 192 LEU A N 1
ATOM 1353 C CA . LEU A 1 192 ? 6.304 -24.653 -3.187 1.00 96.62 192 LEU A CA 1
ATOM 1354 C C . LEU A 1 192 ? 7.317 -25.543 -3.913 1.00 96.62 192 LEU A C 1
ATOM 1356 O O . LEU A 1 192 ? 8.411 -25.094 -4.252 1.00 96.62 192 LEU A O 1
ATOM 1360 N N . LEU A 1 193 ? 6.958 -26.796 -4.207 1.00 97.62 193 LEU A N 1
ATOM 1361 C CA . LEU A 1 193 ? 7.850 -27.722 -4.912 1.00 97.62 193 LEU A CA 1
ATOM 1362 C C . LEU A 1 193 ? 8.130 -27.286 -6.357 1.00 97.62 193 LEU A C 1
ATOM 1364 O O . LEU A 1 193 ? 9.214 -27.556 -6.873 1.00 97.62 193 LEU A O 1
ATOM 1368 N N . ALA A 1 194 ? 7.191 -26.599 -7.011 1.00 96.44 194 ALA A N 1
ATOM 1369 C CA . ALA A 1 194 ? 7.413 -26.016 -8.332 1.00 96.44 194 ALA A CA 1
ATOM 1370 C C . ALA A 1 194 ? 8.414 -24.848 -8.302 1.00 96.44 194 ALA A C 1
ATOM 1372 O O . ALA A 1 194 ? 9.083 -24.600 -9.305 1.00 96.44 194 ALA A O 1
ATOM 1373 N N . ALA A 1 195 ? 8.538 -24.160 -7.164 1.00 96.25 195 ALA A N 1
ATOM 1374 C CA . ALA A 1 195 ? 9.500 -23.085 -6.943 1.00 96.25 195 ALA A CA 1
ATOM 1375 C C . ALA A 1 195 ? 10.823 -23.562 -6.311 1.00 96.25 195 ALA A C 1
ATOM 1377 O O . ALA A 1 195 ? 11.673 -22.741 -5.969 1.00 96.25 195 ALA A O 1
ATOM 1378 N N . TRP A 1 196 ? 11.020 -24.873 -6.139 1.00 97.50 196 TRP A N 1
ATOM 1379 C CA . TRP A 1 196 ? 12.153 -25.410 -5.388 1.00 97.50 196 TRP A CA 1
ATOM 1380 C C . TRP A 1 196 ? 13.513 -24.954 -5.931 1.00 97.50 196 TRP A C 1
ATOM 1382 O O . TRP A 1 196 ? 13.866 -25.193 -7.087 1.00 97.50 196 TRP A O 1
ATOM 1392 N N . GLY A 1 197 ? 14.325 -24.354 -5.060 1.00 96.06 197 GLY A N 1
ATOM 1393 C CA . GLY A 1 197 ? 15.653 -23.839 -5.377 1.00 96.06 197 GLY A CA 1
ATOM 1394 C C . GLY A 1 197 ? 15.671 -22.480 -6.079 1.00 96.06 197 GLY A C 1
ATOM 1395 O O . GLY A 1 197 ? 16.770 -21.987 -6.353 1.00 96.06 197 GLY A O 1
ATOM 1396 N N . HIS A 1 198 ? 14.508 -21.879 -6.357 1.00 96.69 198 HIS A N 1
ATOM 1397 C CA . HIS A 1 198 ? 14.412 -20.511 -6.864 1.00 96.69 198 HIS A CA 1
ATOM 1398 C C . HIS A 1 198 ? 14.904 -19.504 -5.820 1.00 96.69 198 HIS A C 1
ATOM 1400 O O . HIS A 1 198 ? 14.879 -19.773 -4.619 1.00 96.69 198 HIS A O 1
ATOM 1406 N N . THR A 1 199 ? 15.352 -18.340 -6.299 1.00 93.19 199 THR A N 1
ATOM 1407 C CA . THR A 1 199 ? 15.814 -17.235 -5.449 1.00 93.19 199 THR A CA 1
ATOM 1408 C C . THR A 1 199 ? 15.115 -15.931 -5.796 1.00 93.19 199 THR A C 1
ATOM 1410 O O . THR A 1 199 ? 14.790 -15.688 -6.967 1.00 93.19 199 THR A O 1
ATOM 1413 N N . SER A 1 200 ? 14.939 -15.064 -4.798 1.00 80.81 200 SER A N 1
ATOM 1414 C CA . SER A 1 200 ? 14.261 -13.775 -4.978 1.00 80.81 200 SER A CA 1
ATOM 1415 C C . SER A 1 200 ? 14.987 -12.848 -5.964 1.00 80.81 200 SER A C 1
ATOM 1417 O O . SER A 1 200 ? 14.372 -12.034 -6.653 1.00 80.81 200 SER A O 1
ATOM 1419 N N . ALA A 1 201 ? 16.304 -13.020 -6.113 1.00 78.38 201 ALA A N 1
ATOM 1420 C CA . ALA A 1 201 ? 17.112 -12.299 -7.095 1.00 78.38 201 ALA A CA 1
ATOM 1421 C C . ALA A 1 201 ? 16.775 -12.657 -8.557 1.00 78.38 201 ALA A C 1
ATOM 1423 O O . ALA A 1 201 ? 16.936 -11.816 -9.442 1.00 78.38 201 ALA A O 1
ATOM 1424 N N . GLU A 1 202 ? 16.336 -13.890 -8.824 1.00 81.44 202 GLU A N 1
ATOM 1425 C CA . GLU A 1 202 ? 16.041 -14.376 -10.179 1.00 81.44 202 GLU A CA 1
ATOM 1426 C C . GLU A 1 202 ? 14.561 -14.201 -10.547 1.00 81.44 202 GLU A C 1
ATOM 1428 O O . GLU A 1 202 ? 14.245 -13.884 -11.695 1.00 81.44 202 GLU A O 1
ATOM 1433 N N . PHE A 1 203 ? 13.661 -14.356 -9.573 1.00 77.75 203 PHE A N 1
ATOM 1434 C CA . PHE A 1 203 ? 12.217 -14.429 -9.816 1.00 77.75 203 PHE A CA 1
ATOM 1435 C C . PHE A 1 203 ? 11.399 -13.311 -9.148 1.00 77.75 203 PHE A C 1
ATOM 1437 O O . PHE A 1 203 ? 10.185 -13.253 -9.337 1.00 77.75 203 PHE A O 1
ATOM 1444 N N . GLY A 1 204 ? 12.040 -12.389 -8.423 1.00 77.38 204 GLY A N 1
ATOM 1445 C CA . GLY A 1 204 ? 11.346 -11.381 -7.620 1.00 77.38 204 GLY A CA 1
ATOM 1446 C C . GLY A 1 204 ? 10.784 -11.981 -6.331 1.00 77.38 204 GLY A C 1
ATOM 1447 O O . GLY A 1 204 ? 11.324 -12.946 -5.813 1.00 77.38 204 GLY A O 1
ATOM 1448 N N . PHE A 1 205 ? 9.706 -11.413 -5.790 1.00 75.88 205 PHE A N 1
ATOM 1449 C CA . PHE A 1 205 ? 9.079 -11.950 -4.578 1.00 75.88 205 PHE A CA 1
ATOM 1450 C C . PHE A 1 205 ? 8.588 -13.392 -4.796 1.00 75.88 205 PHE A C 1
ATOM 1452 O O . PHE A 1 205 ? 7.787 -13.645 -5.698 1.00 75.88 205 PHE A O 1
ATOM 1459 N N . LEU A 1 206 ? 9.047 -14.320 -3.954 1.00 85.25 206 LEU A N 1
ATOM 1460 C CA . LEU A 1 206 ? 8.667 -15.729 -3.982 1.00 85.25 206 LEU A CA 1
ATOM 1461 C C . LEU A 1 206 ? 7.727 -16.025 -2.815 1.00 85.25 206 LEU A C 1
ATOM 1463 O O . LEU A 1 206 ? 8.166 -16.101 -1.677 1.00 85.25 206 LEU A O 1
ATOM 1467 N N . ALA A 1 207 ? 6.445 -16.264 -3.098 1.00 86.06 207 ALA A N 1
ATOM 1468 C CA . ALA A 1 207 ? 5.474 -16.639 -2.062 1.00 86.06 207 ALA A CA 1
ATOM 1469 C C . ALA A 1 207 ? 5.865 -17.926 -1.306 1.00 86.06 207 ALA A C 1
ATOM 1471 O O . ALA A 1 207 ? 5.438 -18.134 -0.178 1.00 86.06 207 ALA A O 1
ATOM 1472 N N . SER A 1 208 ? 6.677 -18.784 -1.933 1.00 92.75 208 SER A N 1
ATOM 1473 C CA . SER A 1 208 ? 7.164 -20.041 -1.359 1.00 92.75 208 SER A CA 1
ATOM 1474 C C . SER A 1 208 ? 8.456 -19.921 -0.548 1.00 92.75 208 SER A C 1
ATOM 1476 O O . SER A 1 208 ? 8.852 -20.915 0.050 1.00 92.75 208 SER A O 1
ATOM 1478 N N . ASP A 1 209 ? 9.114 -18.757 -0.539 1.00 93.81 209 ASP A N 1
ATOM 1479 C CA . ASP A 1 209 ? 10.197 -18.443 0.402 1.00 93.81 209 ASP A CA 1
ATOM 1480 C C . ASP A 1 209 ? 9.513 -17.970 1.691 1.00 93.81 209 ASP A C 1
ATOM 1482 O O . ASP A 1 209 ? 9.120 -16.816 1.819 1.00 93.81 209 ASP A O 1
ATOM 1486 N N . LEU A 1 210 ? 9.225 -18.909 2.589 1.00 91.50 210 LEU A N 1
ATOM 1487 C CA . LEU A 1 210 ? 8.400 -18.709 3.780 1.00 91.50 210 LEU A CA 1
ATOM 1488 C C . LEU A 1 210 ? 9.218 -18.213 4.976 1.00 91.50 210 LEU A C 1
ATOM 1490 O O . LEU A 1 210 ? 8.648 -17.646 5.912 1.00 91.50 210 LEU A O 1
ATOM 1494 N N . ASN A 1 211 ? 10.532 -18.447 4.981 1.00 91.88 211 ASN A N 1
ATOM 1495 C CA . ASN A 1 211 ? 11.439 -17.938 6.010 1.00 91.88 211 ASN A CA 1
ATOM 1496 C C . ASN A 1 211 ? 12.114 -16.602 5.622 1.00 91.88 211 ASN A C 1
ATOM 1498 O O . ASN A 1 211 ? 12.759 -15.994 6.483 1.00 91.88 211 ASN A O 1
ATOM 1502 N N . HIS A 1 212 ? 11.914 -16.136 4.383 1.00 89.62 212 HIS A N 1
ATOM 1503 C CA . HIS A 1 212 ? 12.491 -14.924 3.799 1.00 89.62 212 HIS A CA 1
ATOM 1504 C C . HIS A 1 212 ? 14.028 -14.925 3.797 1.00 89.62 212 HIS A C 1
ATOM 1506 O O . HIS A 1 212 ? 14.649 -13.908 4.128 1.00 89.62 212 HIS A O 1
ATOM 1512 N N . ASP A 1 213 ? 14.649 -16.058 3.466 1.00 93.38 213 ASP A N 1
ATOM 1513 C CA . ASP A 1 213 ? 16.108 -16.187 3.359 1.00 93.38 213 ASP A CA 1
ATOM 1514 C C . ASP A 1 213 ? 16.651 -16.069 1.921 1.00 93.38 213 ASP A C 1
ATOM 1516 O O . ASP A 1 213 ? 17.843 -16.290 1.681 1.00 93.38 213 ASP A O 1
ATOM 1520 N N . ASP A 1 214 ? 15.792 -15.634 0.993 1.00 92.69 214 ASP A N 1
ATOM 1521 C CA . ASP A 1 214 ? 16.024 -15.476 -0.442 1.00 92.69 214 ASP A CA 1
ATOM 1522 C C . ASP A 1 214 ? 16.119 -16.796 -1.225 1.00 92.69 214 ASP A C 1
ATOM 1524 O O . ASP A 1 214 ? 16.539 -16.782 -2.395 1.00 92.69 214 ASP A O 1
ATOM 1528 N N . ARG A 1 215 ? 15.729 -17.939 -0.642 1.00 95.62 215 ARG A N 1
ATOM 1529 C CA . ARG A 1 215 ? 15.772 -19.240 -1.316 1.00 95.62 215 ARG A CA 1
ATOM 1530 C C . ARG A 1 215 ? 14.631 -20.165 -0.892 1.00 95.62 215 ARG A C 1
ATOM 1532 O O . ARG A 1 215 ? 14.496 -20.493 0.266 1.00 95.62 215 ARG A O 1
ATOM 1539 N N . VAL A 1 216 ? 13.925 -20.738 -1.871 1.00 97.56 216 VAL A N 1
ATOM 1540 C CA . VAL A 1 216 ? 12.934 -21.796 -1.594 1.00 97.56 216 VAL A CA 1
ATOM 1541 C C . VAL A 1 216 ? 13.638 -23.135 -1.380 1.00 97.56 216 VAL A C 1
ATOM 1543 O O . VAL A 1 216 ? 14.181 -23.711 -2.334 1.00 97.56 216 VAL A O 1
ATOM 1546 N N . ASP A 1 217 ? 13.632 -23.657 -0.158 1.00 97.94 217 ASP A N 1
ATOM 1547 C CA . ASP A 1 217 ? 14.274 -24.924 0.177 1.00 97.94 217 ASP A CA 1
ATOM 1548 C C . ASP A 1 217 ? 13.547 -25.772 1.245 1.00 97.94 217 ASP A C 1
ATOM 1550 O O . ASP A 1 217 ? 12.329 -25.723 1.438 1.00 97.94 217 ASP A O 1
ATOM 1554 N N . ALA A 1 218 ? 14.293 -26.685 1.874 1.00 98.06 218 ALA A N 1
ATOM 1555 C CA . ALA A 1 218 ? 13.757 -27.613 2.858 1.00 98.06 218 ALA A CA 1
ATOM 1556 C C . ALA A 1 218 ? 13.266 -26.933 4.141 1.00 98.06 218 ALA A C 1
ATOM 1558 O O . ALA A 1 218 ? 12.440 -27.525 4.840 1.00 98.06 218 ALA A O 1
ATOM 1559 N N . ILE A 1 219 ? 13.750 -25.731 4.462 1.00 97.94 219 ILE A N 1
ATOM 1560 C CA . ILE A 1 219 ? 13.266 -24.960 5.605 1.00 97.94 219 ILE A CA 1
ATOM 1561 C C . ILE A 1 219 ? 11.850 -24.457 5.318 1.00 97.94 219 ILE A C 1
ATOM 1563 O O . ILE A 1 219 ? 10.973 -24.654 6.161 1.00 97.94 219 ILE A O 1
ATOM 1567 N N . ASP A 1 220 ? 11.588 -23.932 4.120 1.00 97.31 220 ASP A N 1
ATOM 1568 C CA . ASP A 1 220 ? 10.243 -23.500 3.720 1.00 97.31 220 ASP A CA 1
ATOM 1569 C C . ASP A 1 220 ? 9.269 -24.667 3.680 1.00 97.31 220 ASP A C 1
ATOM 1571 O O . ASP A 1 220 ? 8.166 -24.582 4.215 1.00 97.31 220 ASP A O 1
ATOM 1575 N N . LEU A 1 221 ? 9.697 -25.813 3.142 1.00 97.88 221 LEU A N 1
ATOM 1576 C CA . LEU A 1 221 ? 8.890 -27.031 3.197 1.00 97.88 221 LEU A CA 1
ATOM 1577 C C . LEU A 1 221 ? 8.559 -27.429 4.640 1.00 97.88 221 LEU A C 1
ATOM 1579 O O . LEU A 1 221 ? 7.434 -27.837 4.922 1.00 97.88 221 LEU A O 1
ATOM 1583 N N . GLY A 1 222 ? 9.519 -27.306 5.558 1.00 97.00 222 GLY A N 1
ATOM 1584 C CA . GLY A 1 222 ? 9.291 -27.545 6.981 1.00 97.00 222 GLY A CA 1
ATOM 1585 C C . GLY A 1 222 ? 8.246 -26.598 7.576 1.00 97.00 222 GLY A C 1
ATOM 1586 O O . GLY A 1 222 ? 7.398 -27.043 8.350 1.00 97.00 222 GLY A O 1
ATOM 1587 N N . ILE A 1 223 ? 8.272 -25.320 7.187 1.00 94.88 223 ILE A N 1
ATOM 1588 C CA . ILE A 1 223 ? 7.283 -24.318 7.602 1.00 94.88 223 ILE A CA 1
ATOM 1589 C C . ILE A 1 223 ? 5.900 -24.659 7.039 1.00 94.88 223 ILE A C 1
ATOM 1591 O O . ILE A 1 223 ? 4.940 -24.707 7.806 1.00 94.88 223 ILE A O 1
ATOM 1595 N N . LEU A 1 224 ? 5.792 -24.952 5.741 1.00 95.88 224 LEU A N 1
ATOM 1596 C CA . LEU A 1 224 ? 4.532 -25.317 5.088 1.00 95.88 224 LEU A CA 1
ATOM 1597 C C . LEU A 1 224 ? 3.907 -26.549 5.749 1.00 95.88 224 LEU A C 1
ATOM 1599 O O . LEU A 1 224 ? 2.772 -26.503 6.216 1.00 95.88 224 LEU A O 1
ATOM 1603 N N . LEU A 1 225 ? 4.667 -27.643 5.871 1.00 96.19 225 LEU A N 1
ATOM 1604 C CA . LEU A 1 225 ? 4.179 -28.876 6.499 1.00 96.19 225 LEU A CA 1
ATOM 1605 C C . LEU A 1 225 ? 3.837 -28.684 7.985 1.00 96.19 225 LEU A C 1
ATOM 1607 O O . LEU A 1 225 ? 2.970 -29.381 8.508 1.00 96.19 225 LEU A O 1
ATOM 1611 N N . GLY A 1 226 ? 4.501 -27.746 8.665 1.00 93.88 226 GLY A N 1
ATOM 1612 C CA . GLY A 1 226 ? 4.203 -27.378 10.047 1.00 93.88 226 GLY A CA 1
ATOM 1613 C C . GLY A 1 226 ? 2.868 -26.649 10.230 1.00 93.88 226 GLY A C 1
ATOM 1614 O O . GLY A 1 226 ? 2.335 -26.661 11.338 1.00 93.88 226 GLY A O 1
ATOM 1615 N N . ASN A 1 227 ? 2.322 -26.056 9.166 1.00 91.25 227 ASN A N 1
ATOM 1616 C CA . ASN A 1 227 ? 1.058 -25.317 9.177 1.00 91.25 227 ASN A CA 1
ATOM 1617 C C . ASN A 1 227 ? -0.090 -26.058 8.470 1.00 91.25 227 ASN A C 1
ATOM 1619 O O . ASN A 1 227 ? -1.160 -25.481 8.300 1.00 91.25 227 ASN A O 1
ATOM 1623 N N . TRP A 1 228 ? 0.114 -27.324 8.087 1.00 93.62 228 TRP A N 1
ATOM 1624 C CA . TRP A 1 228 ? -0.868 -28.125 7.352 1.00 93.62 228 TRP A CA 1
ATOM 1625 C C . TRP A 1 228 ? -2.247 -28.127 8.031 1.00 93.62 228 TRP A C 1
ATOM 1627 O O . TRP A 1 228 ? -2.344 -28.427 9.227 1.00 93.62 228 TRP A O 1
ATOM 1637 N N . SER A 1 229 ? -3.308 -27.836 7.270 1.00 87.62 229 SER A N 1
ATOM 1638 C CA . SER A 1 229 ? -4.696 -27.750 7.761 1.00 87.62 229 SER A CA 1
ATOM 1639 C C . SER A 1 229 ? -5.717 -28.494 6.904 1.00 87.62 229 SER A C 1
ATOM 1641 O O . SER A 1 229 ? -5.440 -28.780 5.718 1.00 87.62 229 SER A O 1
#

Secondary structure (DSSP, 8-state):
-PPP---SSSSGGGGTT-BPPTT---SEEEEEEEETTEEEEEEEE-PPTTSPPEEEEEEEEETTSS--B-EES--TT--EEEE-----SS-BTTB-TTGGG---SEEEE--GGGGT--TT--EEEEE-EEEEPTTSPEEEEEESPPSTTPPP-BTT-BGGGSSS-S-EEEEE--TT--S-SSS-SHHHHHHHHHTTT-BHHHHSS-TT-SS-SSB-SHHHHHHHHHT--

Sequence (229 aa):
MTAHLPSPPGGIALLDGTTFDAGFRPDALYYINTVNSRVFVDCVTLATAPTLASKVYRGSSALNSGSGVLTGGTNPNQLEVALDNSNTAGISATSVMTAPTATKGVELRIPFADLGLAADFSGALAISACIERTDGSLSNQWLPALQPRSSDLGVAANLNNTSGQQFTTLVVGVVGDVDADGIVGGGDLATLLAAWGHTSAEFGFLASDLNHDDRVDAIDLGILLGNWS